Protein AF-A0A1I4XS44-F1 (afdb_monomer)

Organism: NCBI:txid684065

Solvent-accessible surface area (backbone atoms only — not comparable to full-atom values): 18012 Å² total; per-residue (Å²): 141,61,70,70,58,53,55,55,55,50,51,55,53,54,53,50,51,52,51,52,49,52,52,48,51,53,51,47,55,69,70,61,65,67,72,72,67,69,62,72,71,68,66,69,73,71,56,44,77,36,82,39,71,73,48,43,96,72,35,28,41,35,42,33,36,45,59,43,79,88,42,98,75,35,58,43,33,40,37,42,37,34,18,38,84,85,66,51,79,51,42,77,47,78,46,71,38,62,68,61,68,91,52,46,74,71,72,64,44,83,81,40,42,26,8,68,76,57,64,36,56,71,87,63,73,57,99,47,88,55,51,66,42,55,36,35,28,29,52,83,67,67,81,83,52,67,22,42,33,34,54,39,35,59,42,83,92,74,61,44,34,30,30,44,31,30,42,56,45,100,87,60,38,68,45,77,39,64,63,49,34,75,68,48,39,59,67,94,87,23,69,44,73,91,80,48,32,42,44,43,66,92,46,78,40,35,36,28,31,32,65,53,96,94,40,81,40,81,75,43,74,41,46,72,48,70,82,58,62,36,20,29,28,42,70,47,74,32,81,42,71,68,57,27,51,55,52,25,52,60,37,39,78,69,73,42,58,44,43,60,46,60,31,62,82,24,44,16,45,89,52,49,91,30,26,38,21,29,40,44,82,24,91,41,70,67,57,23,16,50,52,21,41,58,48,31,77,80,38,76,86,37,32,14,35,41,48,25,67,53,47,48,23,38,42,27,72,14,75,92,42,69,48,77,48,77,100

InterPro domains:
  IPR007730 Sporulation-like domain [PF05036] (228-289)
  IPR007730 Sporulation-like domain [PS51724] (225-309)
  IPR036680 Sporulation-like domain superfamily [G3DSA:3.30.70.1070] (230-304)
  IPR036680 Sporulation-like domain superfamily [SSF110997] (228-303)
  IPR058087 XAC2610 domain [NF047539] (135-217)

Structure (mmCIF, N/CA/C/O backbone):
data_AF-A0A1I4XS44-F1
#
_entry.id   AF-A0A1I4XS44-F1
#
loop_
_atom_site.group_PDB
_atom_site.id
_atom_site.type_symbol
_atom_site.label_atom_id
_atom_site.label_alt_id
_atom_site.label_comp_id
_atom_site.label_asym_id
_atom_site.label_entity_id
_atom_site.label_seq_id
_atom_site.pdbx_PDB_ins_code
_atom_site.Cartn_x
_atom_site.Cartn_y
_atom_site.Cartn_z
_atom_site.occupancy
_atom_site.B_iso_or_equiv
_atom_site.auth_seq_id
_atom_site.auth_comp_id
_atom_site.auth_asym_id
_atom_site.auth_atom_id
_atom_site.pdbx_PDB_model_num
ATOM 1 N N . MET A 1 1 ? -12.142 94.927 44.867 1.00 56.94 1 MET A N 1
ATOM 2 C CA . MET A 1 1 ? -11.831 94.594 43.456 1.00 56.94 1 MET A CA 1
ATOM 3 C C . MET A 1 1 ? -10.421 93.997 43.295 1.00 56.94 1 MET A C 1
ATOM 5 O O . MET A 1 1 ? -9.716 94.329 42.360 1.00 56.94 1 MET A O 1
ATOM 9 N N . VAL A 1 2 ? -9.996 93.110 44.206 1.00 49.91 2 VAL A N 1
ATOM 10 C CA . VAL A 1 2 ? -8.714 92.365 44.119 1.00 49.91 2 VAL A CA 1
ATOM 11 C C . VAL A 1 2 ? -8.958 90.863 44.353 1.00 49.91 2 VAL A C 1
ATOM 13 O O . VAL A 1 2 ? -8.314 90.021 43.744 1.00 49.91 2 VAL A O 1
ATOM 16 N N . ILE A 1 3 ? -10.000 90.513 45.117 1.00 47.97 3 ILE A N 1
ATOM 17 C CA . ILE A 1 3 ? -10.412 89.122 45.377 1.00 47.97 3 ILE A CA 1
ATOM 18 C C . ILE A 1 3 ? -11.047 88.445 44.142 1.00 47.97 3 ILE A C 1
ATOM 20 O O . ILE A 1 3 ? -10.854 87.253 43.929 1.00 47.97 3 ILE A O 1
ATOM 24 N N . LEU A 1 4 ? -11.732 89.196 43.270 1.00 44.28 4 LEU A N 1
ATOM 25 C CA . LEU A 1 4 ? -12.362 88.642 42.058 1.00 44.28 4 LEU A CA 1
ATOM 26 C C . LEU A 1 4 ? -11.357 88.265 40.952 1.00 44.28 4 LEU A C 1
ATOM 28 O O . LEU A 1 4 ? -11.642 87.366 40.170 1.00 44.28 4 LEU A O 1
ATOM 32 N N . ILE A 1 5 ? -10.171 88.887 40.922 1.00 49.47 5 ILE A N 1
ATOM 33 C CA . ILE A 1 5 ? -9.120 88.570 39.937 1.00 49.47 5 ILE A CA 1
ATOM 34 C C . ILE A 1 5 ? -8.318 87.332 40.376 1.00 49.47 5 ILE A C 1
ATOM 36 O O . ILE A 1 5 ? -7.920 86.527 39.538 1.00 49.47 5 ILE A O 1
ATOM 40 N N . LEU A 1 6 ? -8.149 87.097 41.686 1.00 44.69 6 LEU A N 1
ATOM 41 C CA . LEU A 1 6 ? -7.501 85.870 42.170 1.00 44.69 6 LEU A CA 1
ATOM 42 C C . LEU A 1 6 ? -8.333 84.611 41.876 1.00 44.69 6 LEU A C 1
ATOM 44 O O . LEU A 1 6 ? -7.770 83.585 41.506 1.00 44.69 6 LEU A O 1
ATOM 48 N N . ILE A 1 7 ? -9.665 84.683 41.978 1.00 50.62 7 ILE A N 1
ATOM 49 C CA . ILE A 1 7 ? -10.541 83.527 41.716 1.00 50.62 7 ILE A CA 1
ATOM 50 C C . ILE A 1 7 ? -10.559 83.168 40.220 1.00 50.62 7 ILE A C 1
ATOM 52 O O . ILE A 1 7 ? -10.588 81.984 39.880 1.00 50.62 7 ILE A O 1
ATOM 56 N N . SER A 1 8 ? -10.470 84.149 39.311 1.00 47.12 8 SER A N 1
ATOM 57 C CA . SER A 1 8 ? -10.428 83.867 37.869 1.00 47.12 8 SER A CA 1
ATOM 58 C C . SER A 1 8 ? -9.090 83.269 37.418 1.00 47.12 8 SER A C 1
ATOM 60 O O . SER A 1 8 ? -9.083 82.378 36.572 1.00 47.12 8 SER A O 1
ATOM 62 N N . VAL A 1 9 ? -7.964 83.694 38.006 1.00 52.44 9 VAL A N 1
ATOM 63 C CA . VAL A 1 9 ? -6.637 83.129 37.694 1.00 52.44 9 VAL A CA 1
ATOM 64 C C . VAL A 1 9 ? -6.487 81.713 38.268 1.00 52.44 9 VAL A C 1
ATOM 66 O O . VAL A 1 9 ? -5.975 80.829 37.584 1.00 52.44 9 VAL A O 1
ATOM 69 N N . ILE A 1 10 ? -7.009 81.453 39.472 1.00 51.31 10 ILE A N 1
ATOM 70 C CA . ILE A 1 10 ? -6.987 80.115 40.087 1.00 51.31 10 ILE A CA 1
ATOM 71 C C . ILE A 1 10 ? -7.867 79.127 39.300 1.00 51.31 10 ILE A C 1
ATOM 73 O O . ILE A 1 10 ? -7.424 78.010 39.031 1.00 51.31 10 ILE A O 1
ATOM 77 N N . ASN A 1 11 ? -9.056 79.534 38.836 1.00 48.75 11 ASN A N 1
ATOM 78 C CA . ASN A 1 11 ? -9.906 78.674 38.000 1.00 48.75 11 ASN A CA 1
ATOM 79 C C . ASN A 1 11 ? -9.310 78.398 36.609 1.00 48.75 11 ASN A C 1
ATOM 81 O O . ASN A 1 11 ? -9.467 77.290 36.096 1.00 48.75 11 ASN A O 1
ATOM 85 N N . TYR A 1 12 ? -8.578 79.351 36.022 1.00 50.78 12 TYR A N 1
ATOM 86 C CA . TYR A 1 12 ? -7.884 79.137 34.747 1.00 50.78 12 TYR A CA 1
ATOM 87 C C . TYR A 1 12 ? -6.743 78.109 34.875 1.00 50.78 12 TYR A C 1
ATOM 89 O O . TYR A 1 12 ? -6.594 77.236 34.018 1.00 50.78 12 TYR A O 1
ATOM 97 N N . TYR A 1 13 ? -5.990 78.128 35.982 1.00 49.47 13 TYR A N 1
ATOM 98 C CA . TYR A 1 13 ? -4.954 77.121 36.255 1.00 49.47 13 TYR A CA 1
ATOM 99 C C . TYR A 1 13 ? -5.525 75.746 36.662 1.00 49.47 13 TYR A C 1
ATOM 101 O O . TYR A 1 13 ? -4.959 74.711 36.296 1.00 49.47 13 TYR A O 1
ATOM 109 N N . LEU A 1 14 ? -6.668 75.699 37.358 1.00 49.69 14 LEU A N 1
ATOM 110 C CA . LEU A 1 14 ? -7.346 74.446 37.733 1.00 49.69 14 LEU A CA 1
ATOM 111 C C . LEU A 1 14 ? -8.050 73.748 36.556 1.00 49.69 14 LEU A C 1
ATOM 113 O O . LEU A 1 14 ? -8.086 72.517 36.518 1.00 49.69 14 LEU A O 1
ATOM 117 N N . MET A 1 15 ? -8.569 74.489 35.567 1.00 48.50 15 MET A N 1
ATOM 118 C CA . MET A 1 15 ? -9.099 73.875 34.338 1.00 48.50 15 MET A CA 1
ATOM 119 C C . MET A 1 15 ? -7.988 73.330 33.433 1.00 48.50 15 MET A C 1
ATOM 121 O O . MET A 1 15 ? -8.150 72.245 32.874 1.00 48.50 15 MET A O 1
ATOM 125 N N . ASN A 1 16 ? -6.840 74.012 33.340 1.00 48.47 16 ASN A N 1
ATOM 126 C CA . ASN A 1 16 ? -5.728 73.545 32.504 1.00 48.47 16 ASN A CA 1
ATOM 127 C C . ASN A 1 16 ? -4.990 72.338 33.096 1.00 48.47 16 ASN A C 1
ATOM 129 O O . ASN A 1 16 ? -4.546 71.474 32.349 1.00 48.47 16 ASN A O 1
ATOM 133 N N . THR A 1 17 ? -4.914 72.209 34.422 1.00 49.06 17 THR A N 1
ATOM 134 C CA . THR A 1 17 ? -4.329 71.015 35.061 1.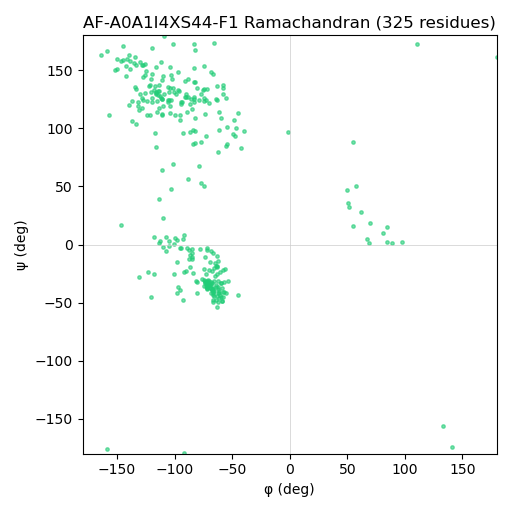00 49.06 17 THR A CA 1
ATOM 135 C C . THR A 1 17 ? -5.224 69.786 34.920 1.00 49.06 17 THR A C 1
ATOM 137 O O . THR A 1 17 ? -4.715 68.707 34.633 1.00 49.06 17 THR A O 1
ATOM 140 N N . LYS A 1 18 ? -6.555 69.927 35.005 1.00 48.22 18 LYS A N 1
ATOM 141 C CA . LYS A 1 18 ? -7.470 68.810 34.710 1.00 48.22 18 LYS A CA 1
ATOM 142 C C . LYS A 1 18 ? -7.423 68.398 33.238 1.00 48.22 18 LYS A C 1
ATOM 144 O O . LYS A 1 18 ? -7.396 67.204 32.967 1.00 48.22 18 LYS A O 1
ATOM 149 N N . PHE A 1 19 ? -7.350 69.343 32.298 1.00 50.28 19 PHE A N 1
ATOM 150 C CA . PHE A 1 19 ? -7.242 69.012 30.873 1.00 50.28 19 PHE A CA 1
ATOM 151 C C . PHE A 1 19 ? -5.898 68.342 30.534 1.00 50.28 19 PHE A C 1
ATOM 153 O O . PHE A 1 19 ? -5.881 67.349 29.814 1.00 50.28 19 PHE A O 1
ATOM 160 N N . LEU A 1 20 ? -4.785 68.793 31.128 1.00 48.31 20 LEU A N 1
ATOM 161 C CA . LEU A 1 20 ? -3.473 68.162 30.941 1.00 48.31 20 LEU A CA 1
ATOM 162 C C . LEU A 1 20 ? -3.391 66.767 31.589 1.00 48.31 20 LEU A C 1
ATOM 164 O O . LEU A 1 20 ? -2.755 65.877 31.028 1.00 48.31 20 LEU A O 1
ATOM 168 N N . ILE A 1 21 ? -4.073 66.544 32.720 1.00 54.00 21 ILE A N 1
ATOM 169 C CA . ILE A 1 21 ? -4.210 65.216 33.345 1.00 54.00 21 ILE A CA 1
ATOM 170 C C . ILE A 1 21 ? -5.078 64.294 32.479 1.00 54.00 21 ILE A C 1
ATOM 172 O O . ILE A 1 21 ? -4.706 63.147 32.266 1.00 54.00 21 ILE A O 1
ATOM 176 N N . TYR A 1 22 ? -6.185 64.776 31.904 1.00 48.91 22 TYR A N 1
ATOM 177 C CA . TYR A 1 22 ? -6.993 63.957 30.993 1.00 48.91 22 TYR A CA 1
ATOM 178 C C . TYR A 1 22 ? -6.256 63.638 29.689 1.00 48.91 22 TYR A C 1
ATOM 180 O O . TYR A 1 22 ? -6.333 62.504 29.239 1.00 48.91 22 TYR A O 1
ATOM 188 N N . VAL A 1 23 ? -5.488 64.570 29.115 1.00 51.12 23 VAL A N 1
ATOM 189 C CA . VAL A 1 23 ? -4.703 64.325 27.891 1.00 51.12 23 VAL A CA 1
ATOM 190 C C . VAL A 1 23 ? -3.499 63.413 28.156 1.00 51.12 23 VAL A C 1
ATOM 192 O O . VAL A 1 23 ? -3.191 62.575 27.316 1.00 51.12 23 VAL A O 1
ATOM 195 N N . THR A 1 24 ? -2.862 63.485 29.331 1.00 48.56 24 THR A N 1
ATOM 196 C CA . THR A 1 24 ? -1.801 62.529 29.709 1.00 48.56 24 THR A CA 1
ATOM 197 C C . THR A 1 24 ? -2.351 61.155 30.081 1.00 48.56 24 THR A C 1
ATOM 199 O O . THR A 1 24 ? -1.743 60.166 29.693 1.00 48.56 24 THR A O 1
ATOM 202 N N . ILE A 1 25 ? -3.518 61.056 30.728 1.00 48.88 25 ILE A N 1
ATOM 203 C CA . ILE A 1 25 ? -4.212 59.776 30.945 1.00 48.88 25 ILE A CA 1
ATOM 204 C C . ILE A 1 25 ? -4.677 59.186 29.606 1.00 48.88 25 ILE A C 1
ATOM 206 O O . ILE A 1 25 ? -4.498 57.996 29.390 1.00 48.88 25 ILE A O 1
ATOM 210 N N . PHE A 1 26 ? -5.182 59.990 28.665 1.00 43.12 26 PHE A N 1
ATOM 211 C CA . PHE A 1 26 ? -5.581 59.497 27.341 1.00 43.12 26 PHE A CA 1
ATOM 212 C C . PHE A 1 26 ? -4.368 59.068 26.496 1.00 43.12 26 PHE A C 1
ATOM 214 O O . PHE A 1 26 ? -4.428 58.031 25.844 1.00 43.12 26 PHE A O 1
ATOM 221 N N . LEU A 1 27 ? -3.237 59.785 26.574 1.00 41.59 27 LEU A N 1
ATOM 222 C CA . LEU A 1 27 ? -1.984 59.400 25.906 1.00 41.59 27 LEU A CA 1
ATOM 223 C C . LEU A 1 27 ? -1.293 58.190 26.561 1.00 41.59 27 LEU A C 1
ATOM 225 O O . LEU A 1 27 ? -0.705 57.384 25.842 1.00 41.59 27 LEU A O 1
ATOM 229 N N . LEU A 1 28 ? -1.416 58.008 27.884 1.00 40.34 28 LEU A N 1
ATOM 230 C CA . LEU A 1 28 ? -0.967 56.804 28.601 1.00 40.34 28 LEU A CA 1
ATOM 231 C C . LEU A 1 28 ? -1.892 55.601 28.359 1.00 40.34 28 LEU A C 1
ATOM 233 O O . LEU A 1 28 ? -1.403 54.479 28.309 1.00 40.34 28 LEU A O 1
ATOM 237 N N . ILE A 1 29 ? -3.195 55.801 28.134 1.00 44.78 29 ILE A N 1
ATOM 238 C CA . ILE A 1 29 ? -4.109 54.726 27.708 1.00 44.78 29 ILE A CA 1
ATOM 239 C C . ILE A 1 29 ? -3.824 54.317 26.250 1.00 44.78 29 ILE A C 1
ATOM 241 O O . ILE A 1 29 ? -3.939 53.142 25.917 1.00 44.78 29 ILE A O 1
ATOM 245 N N . THR A 1 30 ? -3.351 55.226 25.387 1.00 40.84 30 THR A N 1
ATOM 246 C CA . THR A 1 30 ? -2.927 54.867 24.017 1.00 40.84 30 THR A CA 1
ATOM 247 C C . THR A 1 30 ? -1.484 54.358 23.895 1.00 40.84 30 THR A C 1
ATOM 249 O O . THR A 1 30 ? -1.147 53.798 22.857 1.00 40.84 30 THR A O 1
ATOM 252 N N . SER A 1 31 ? -0.633 54.497 24.924 1.00 38.09 31 SER A N 1
ATOM 253 C CA . SER A 1 31 ? 0.721 53.901 24.956 1.00 38.09 31 SER A CA 1
ATOM 254 C C . SER A 1 31 ? 0.869 52.706 25.911 1.00 38.09 31 SER A C 1
ATOM 256 O O . SER A 1 31 ? 1.884 52.013 25.866 1.00 38.09 31 SER A O 1
ATOM 258 N N . CYS A 1 32 ? -0.167 52.395 26.695 1.00 35.62 32 CYS A N 1
ATOM 259 C CA . CYS A 1 32 ? -0.337 51.137 27.425 1.00 35.62 32 CYS A CA 1
ATOM 260 C C . CYS A 1 32 ? -1.531 50.326 26.888 1.00 35.62 32 CYS A C 1
ATOM 262 O O . CYS A 1 32 ? -2.229 49.673 27.649 1.00 35.62 32 CYS A O 1
ATOM 264 N N . ASN A 1 33 ? -1.718 50.313 25.568 1.00 39.47 33 ASN A N 1
ATOM 265 C CA . ASN A 1 33 ? -2.326 49.183 24.860 1.00 39.47 33 ASN A CA 1
ATOM 266 C C . ASN A 1 33 ? -1.220 48.386 24.149 1.00 39.47 33 ASN A C 1
ATOM 268 O O . ASN A 1 33 ? -1.329 48.021 22.986 1.00 39.47 33 ASN A O 1
ATOM 272 N N . ASN A 1 34 ? -0.141 48.080 24.876 1.00 38.78 34 ASN A N 1
ATOM 273 C CA . ASN A 1 34 ? 0.361 46.721 24.780 1.00 38.78 34 ASN A CA 1
ATOM 274 C C . ASN A 1 34 ? -0.664 45.897 25.542 1.00 38.78 34 ASN A C 1
ATOM 276 O O . ASN A 1 34 ? -0.578 45.758 26.765 1.00 38.78 34 ASN A O 1
ATOM 280 N N . GLU A 1 35 ? -1.642 45.376 24.804 1.00 36.59 35 GLU A N 1
ATOM 281 C CA . GLU A 1 35 ? -2.219 44.093 25.144 1.00 36.59 35 GLU A CA 1
ATOM 282 C C . GLU A 1 35 ? -1.029 43.160 25.400 1.00 36.59 35 GLU A C 1
ATOM 284 O O . GLU A 1 35 ? -0.517 42.472 24.519 1.00 36.59 35 GLU A O 1
ATOM 289 N N . LYS A 1 36 ? -0.624 43.060 26.669 1.00 34.72 36 LYS A N 1
ATOM 290 C CA . LYS A 1 36 ? -0.535 41.735 27.241 1.00 34.72 36 LYS A CA 1
ATOM 291 C C . LYS A 1 36 ? -1.932 41.159 27.042 1.00 34.72 36 LYS A C 1
ATOM 293 O O . LYS A 1 36 ? -2.758 41.171 27.947 1.00 34.72 36 LYS A O 1
ATOM 298 N N . ASN A 1 37 ? -2.137 40.608 25.849 1.00 29.00 37 ASN A N 1
ATOM 299 C CA . ASN A 1 37 ? -2.543 39.234 25.744 1.00 29.00 37 ASN A CA 1
ATOM 300 C C . ASN A 1 37 ? -1.674 38.492 26.775 1.00 29.00 37 ASN A C 1
ATOM 302 O O . ASN A 1 37 ? -0.648 37.897 26.469 1.00 29.00 37 ASN A O 1
ATOM 306 N N . VAL A 1 38 ? -2.112 38.520 28.038 1.00 35.84 38 VAL A N 1
ATOM 307 C CA . VAL A 1 38 ? -2.400 37.255 28.670 1.00 35.84 38 VAL A CA 1
ATOM 308 C C . VAL A 1 38 ? -3.378 36.652 27.679 1.00 35.84 38 VAL A C 1
ATOM 310 O O . VAL A 1 38 ? -4.584 36.868 27.756 1.00 35.84 38 VAL A O 1
ATOM 313 N N . SER A 1 39 ? -2.819 35.976 26.669 1.00 34.22 39 SER A N 1
ATOM 314 C CA . SER A 1 39 ? -3.416 34.743 26.262 1.00 34.22 39 SER A CA 1
ATOM 315 C C . SER A 1 39 ? -3.629 34.061 27.603 1.00 34.22 39 SER A C 1
ATOM 317 O O . SER A 1 39 ? -2.726 33.519 28.237 1.00 34.22 39 SER A O 1
ATOM 319 N N . GLU A 1 40 ? -4.865 34.140 28.081 1.00 33.38 40 GLU A N 1
ATOM 320 C CA . GLU A 1 40 ? -5.522 32.904 28.388 1.00 33.38 40 GLU A CA 1
ATOM 321 C C . GLU A 1 40 ? -5.093 32.016 27.227 1.00 33.38 40 GLU A C 1
ATOM 323 O O . GLU A 1 40 ? -5.492 32.211 26.075 1.00 33.38 40 GLU A O 1
ATOM 328 N N . VAL A 1 41 ? -4.066 31.203 27.482 1.00 34.38 41 VAL A N 1
ATOM 329 C CA . VAL A 1 41 ? -3.795 30.043 26.672 1.00 34.38 41 VAL A CA 1
ATOM 330 C C . VAL A 1 41 ? -5.066 29.251 26.914 1.00 34.38 41 VAL A C 1
ATOM 332 O O . VAL A 1 41 ? -5.128 28.379 27.772 1.00 34.38 41 VAL A O 1
ATOM 335 N N . VAL A 1 42 ? -6.130 29.639 26.203 1.00 33.62 42 VAL A N 1
ATOM 336 C CA . VAL A 1 42 ? -7.068 28.715 25.627 1.00 33.62 42 VAL A CA 1
ATOM 337 C C . VAL A 1 42 ? -6.098 27.789 24.944 1.00 33.62 42 VAL A C 1
ATOM 339 O O . VAL A 1 42 ? -5.505 28.149 23.928 1.00 33.62 42 VAL A O 1
ATOM 342 N N . SER A 1 43 ? -5.757 26.705 25.640 1.00 36.69 43 SER A N 1
ATOM 343 C CA . SER A 1 43 ? -5.005 25.623 25.057 1.00 36.69 43 SER A CA 1
ATOM 344 C C . SER A 1 43 ? -5.755 25.375 23.767 1.00 36.69 43 SER A C 1
ATOM 346 O O . SER A 1 43 ? -6.913 24.948 23.834 1.00 36.69 43 SER A O 1
ATOM 348 N N . GLU A 1 44 ? -5.181 25.765 22.621 1.00 46.72 44 GLU A N 1
ATOM 349 C CA . GLU A 1 44 ? -5.639 25.249 21.341 1.00 46.72 44 GLU A CA 1
ATOM 350 C C . GLU A 1 44 ? -5.776 23.775 21.622 1.00 46.72 44 GLU A C 1
ATOM 352 O O . GLU A 1 44 ? -4.793 23.179 22.058 1.00 46.72 44 GLU A O 1
ATOM 357 N N . ASN A 1 45 ? -7.003 23.259 21.609 1.00 51.66 45 ASN A N 1
ATOM 358 C CA . ASN A 1 45 ? -7.260 21.945 22.158 1.00 51.66 45 ASN A CA 1
ATOM 359 C C . ASN A 1 45 ? -6.410 20.994 21.311 1.00 51.66 45 ASN A C 1
ATOM 361 O O . ASN A 1 45 ? -6.746 20.706 20.164 1.00 51.66 45 ASN A O 1
ATOM 365 N N . THR A 1 46 ? -5.227 20.623 21.816 1.00 58.09 46 THR A N 1
ATOM 366 C CA . THR A 1 46 ? -4.169 19.983 21.020 1.00 58.09 46 THR A CA 1
ATOM 367 C C . THR A 1 46 ? -4.563 18.554 20.684 1.00 58.09 46 THR A C 1
ATOM 369 O O . THR A 1 46 ? -3.850 17.871 19.947 1.00 58.09 46 THR A O 1
ATOM 372 N N . GLN A 1 47 ? -5.720 18.140 21.200 1.00 74.81 47 GLN A N 1
ATOM 373 C CA . GLN A 1 47 ? -6.261 16.817 21.188 1.00 74.81 47 GLN A CA 1
ATOM 374 C C . GLN A 1 47 ? -7.379 16.685 20.152 1.00 74.81 47 GLN A C 1
ATOM 376 O O . GLN A 1 47 ? -8.419 17.338 20.238 1.00 74.81 47 GLN A O 1
ATOM 381 N N . LEU A 1 48 ? -7.172 15.798 19.180 1.00 89.00 48 LEU A N 1
ATOM 382 C CA . LEU A 1 48 ? -8.269 15.265 18.374 1.00 89.00 48 LEU A CA 1
ATOM 383 C C . LEU A 1 48 ? -8.919 14.129 19.168 1.00 89.00 48 LEU A C 1
ATOM 385 O O . LEU A 1 48 ? -8.203 13.334 19.774 1.00 89.00 48 LEU A O 1
ATOM 389 N N . ASN A 1 49 ? -10.247 14.031 19.147 1.00 94.00 49 ASN A N 1
ATOM 390 C CA . ASN A 1 49 ? -10.975 12.881 19.673 1.00 94.00 49 ASN A CA 1
ATOM 391 C C . ASN A 1 49 ? -12.134 12.533 18.733 1.00 94.00 49 ASN A C 1
ATOM 393 O O . ASN A 1 49 ? -13.008 13.366 18.504 1.00 94.00 49 ASN A O 1
ATOM 397 N N . CYS A 1 50 ? -12.127 11.319 18.195 1.00 96.38 50 CYS A N 1
ATOM 398 C CA . CYS A 1 50 ? -13.090 10.852 17.210 1.00 96.38 50 CYS A CA 1
ATOM 399 C C . CYS A 1 50 ? -13.661 9.499 17.627 1.00 96.38 50 CYS A C 1
ATOM 401 O O . CYS A 1 50 ? -12.908 8.562 17.890 1.00 96.38 50 CYS A O 1
ATOM 403 N N . ASP A 1 51 ? -14.985 9.390 17.630 1.00 97.00 51 ASP A N 1
ATOM 404 C CA . ASP A 1 51 ? -15.702 8.153 17.918 1.00 97.00 51 ASP A CA 1
ATOM 405 C C . ASP A 1 51 ? -16.280 7.563 16.632 1.00 97.00 51 ASP A C 1
ATOM 407 O O . ASP A 1 51 ? -17.052 8.210 15.922 1.00 97.00 51 ASP A O 1
ATOM 411 N N . TYR A 1 52 ? -15.938 6.309 16.355 1.00 97.38 52 TYR A N 1
ATOM 412 C CA . TYR A 1 52 ? -16.395 5.575 15.187 1.00 97.38 52 TYR A CA 1
ATOM 413 C C . TYR A 1 52 ? -17.129 4.305 15.603 1.00 97.38 52 TYR A C 1
ATOM 415 O O . TYR A 1 52 ? -16.543 3.338 16.092 1.00 97.38 52 TYR A O 1
ATOM 423 N N . ASN A 1 53 ? -18.433 4.284 15.356 1.00 96.75 53 ASN A N 1
ATOM 424 C CA . ASN A 1 53 ? -19.299 3.131 15.614 1.00 96.75 53 ASN A CA 1
ATOM 425 C C . ASN A 1 53 ? -19.690 2.371 14.333 1.00 96.75 53 ASN A C 1
ATOM 427 O O . ASN A 1 53 ? -20.385 1.356 14.402 1.00 96.75 53 ASN A O 1
ATOM 431 N N . ASN A 1 54 ? -19.230 2.851 13.175 1.00 95.44 54 ASN A N 1
ATOM 432 C CA . ASN A 1 54 ? -19.642 2.410 11.844 1.00 95.44 54 ASN A CA 1
ATOM 433 C C . ASN A 1 54 ? -18.508 1.796 11.000 1.00 95.44 54 ASN A C 1
ATOM 435 O O . ASN A 1 54 ? -18.728 1.520 9.823 1.00 95.44 54 ASN A O 1
ATOM 439 N N . LEU A 1 55 ? -17.312 1.588 11.567 1.00 96.06 55 LEU A N 1
ATOM 440 C CA . LEU A 1 55 ? -16.169 1.011 10.839 1.00 96.06 55 LEU A CA 1
ATOM 441 C C . LEU A 1 55 ? -16.139 -0.522 10.851 1.00 96.06 55 LEU A C 1
ATOM 443 O O . LEU A 1 55 ? -15.503 -1.113 9.988 1.00 96.06 55 LEU A O 1
ATOM 447 N N . SER A 1 56 ? -16.841 -1.163 11.780 1.00 97.38 56 SER A N 1
ATOM 448 C CA . SER A 1 56 ? -16.990 -2.619 11.880 1.00 97.38 56 SER A CA 1
ATOM 449 C C . SER A 1 56 ? -18.381 -2.946 12.418 1.00 97.38 56 SER A C 1
ATOM 451 O O . SER A 1 56 ? -18.993 -2.105 13.078 1.00 97.38 56 SER A O 1
ATOM 453 N N . ASP A 1 57 ? -18.884 -4.156 12.179 1.00 96.62 57 ASP A N 1
ATOM 454 C CA . ASP A 1 57 ? -20.061 -4.686 12.886 1.00 96.62 57 ASP A CA 1
ATOM 455 C C . ASP A 1 57 ? -19.697 -5.349 14.228 1.00 96.62 57 ASP A C 1
ATOM 457 O O . ASP A 1 57 ? -20.576 -5.594 15.051 1.00 96.62 57 ASP A O 1
ATOM 461 N N . GLN A 1 58 ? -18.406 -5.574 14.488 1.00 96.62 58 GLN A N 1
ATOM 462 C CA . GLN A 1 58 ? -17.902 -6.367 15.614 1.00 96.62 58 GLN A CA 1
ATOM 463 C C . GLN A 1 58 ? -17.485 -5.493 16.808 1.00 96.62 58 GLN A C 1
ATOM 465 O O . GLN A 1 58 ? -17.744 -5.841 17.958 1.00 96.62 58 GLN A O 1
ATOM 470 N N . PHE A 1 59 ? -16.915 -4.316 16.543 1.00 97.62 59 PHE A N 1
ATOM 471 C CA . PHE A 1 59 ? -16.403 -3.398 17.567 1.00 97.62 59 PHE A CA 1
ATOM 472 C C . PHE A 1 59 ? -16.615 -1.925 17.189 1.00 97.62 59 PHE A C 1
ATOM 474 O O . PHE A 1 59 ? -17.041 -1.594 16.077 1.00 97.62 59 PHE A O 1
ATOM 481 N N . ASN A 1 60 ? -16.352 -1.030 18.137 1.00 98.06 60 ASN A N 1
ATOM 482 C CA . ASN A 1 60 ? -16.259 0.414 17.942 1.00 98.06 60 ASN A CA 1
ATOM 483 C C . ASN A 1 60 ? -14.805 0.868 18.139 1.00 98.06 60 ASN A C 1
ATOM 485 O O . ASN A 1 60 ? -14.020 0.203 18.816 1.00 98.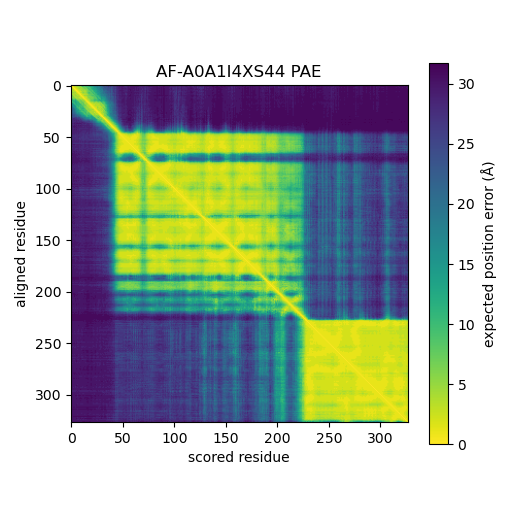06 60 ASN A O 1
ATOM 489 N N . VAL A 1 61 ? -14.458 2.016 17.559 1.00 98.19 61 VAL A N 1
ATOM 490 C CA . VAL A 1 61 ? -13.114 2.596 17.626 1.00 98.19 61 VAL A CA 1
ATOM 491 C C . VAL A 1 61 ? -13.208 4.034 18.117 1.00 98.19 61 VAL A C 1
ATOM 493 O O . VAL A 1 61 ? -13.893 4.851 17.514 1.00 98.19 61 VAL A O 1
ATOM 496 N N . ASN A 1 62 ? -12.489 4.357 19.184 1.00 97.38 62 ASN A N 1
ATOM 497 C CA . ASN A 1 62 ? -12.217 5.723 19.610 1.00 97.38 62 ASN A CA 1
ATOM 498 C C . ASN A 1 62 ? -10.763 6.058 19.258 1.00 97.38 62 ASN A C 1
ATOM 500 O O . ASN A 1 62 ? -9.845 5.345 19.660 1.00 97.38 62 ASN A O 1
ATOM 504 N N . PHE A 1 63 ? -10.556 7.133 18.505 1.00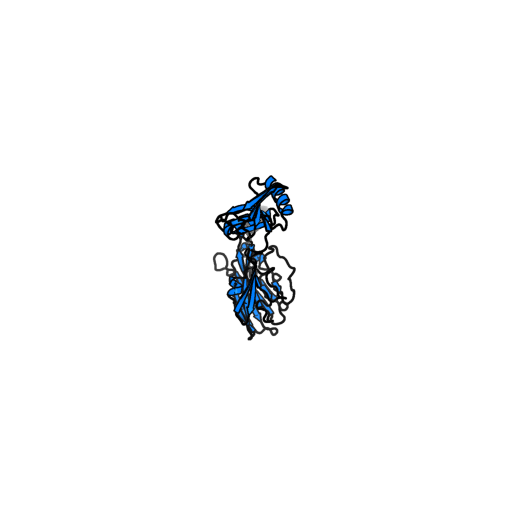 96.62 63 PHE A N 1
ATOM 505 C CA . PHE A 1 63 ? -9.240 7.604 18.094 1.00 96.62 63 PHE A CA 1
ATOM 506 C C . PHE A 1 63 ? -8.939 8.955 18.714 1.00 96.62 63 PHE A C 1
ATOM 508 O O . PHE A 1 63 ? -9.721 9.896 18.575 1.00 96.62 63 PHE A O 1
ATOM 515 N N . LYS A 1 64 ? -7.778 9.062 19.352 1.00 94.06 64 LYS A N 1
ATOM 516 C CA . LYS A 1 64 ? -7.277 10.307 19.913 1.00 94.06 64 LYS A CA 1
ATOM 517 C C . LYS A 1 64 ? -5.872 10.588 19.421 1.00 94.06 64 LYS A C 1
ATOM 519 O O . LYS A 1 64 ? -5.062 9.676 19.290 1.00 94.06 64 LYS A O 1
ATOM 524 N N . ILE A 1 65 ? -5.587 11.864 19.210 1.00 89.94 65 ILE A N 1
ATOM 525 C CA . ILE A 1 65 ? -4.229 12.349 18.977 1.00 89.94 65 ILE A CA 1
ATOM 526 C C . ILE A 1 65 ? -3.869 13.217 20.167 1.00 89.94 65 ILE A C 1
ATOM 528 O O . ILE A 1 65 ? -4.528 14.230 20.366 1.00 89.94 65 ILE A O 1
ATOM 532 N N . ASN A 1 66 ? -2.849 12.847 20.934 1.00 83.88 66 ASN A N 1
ATOM 533 C CA . ASN A 1 66 ? -2.291 13.693 21.986 1.00 83.88 66 ASN A CA 1
ATOM 534 C C . ASN A 1 66 ? -0.962 14.291 21.510 1.00 83.88 66 ASN A C 1
ATOM 536 O O . ASN A 1 66 ? -0.260 13.700 20.691 1.00 83.88 66 ASN A O 1
ATOM 540 N N . GLN A 1 67 ? -0.601 15.454 22.044 1.00 74.44 67 GLN A N 1
ATOM 541 C CA . GLN A 1 67 ? 0.695 16.087 21.807 1.00 74.44 67 GLN A CA 1
ATOM 542 C C . GLN A 1 67 ? 1.416 16.246 23.147 1.00 74.44 67 GLN A C 1
ATOM 544 O O . GLN A 1 67 ? 0.877 16.884 24.054 1.00 74.44 67 GLN A O 1
ATOM 549 N N . ASP A 1 68 ? 2.617 15.678 23.284 1.00 65.00 68 ASP A N 1
ATOM 550 C CA . ASP A 1 68 ? 3.448 15.874 24.476 1.00 65.00 68 ASP A CA 1
ATOM 551 C C . ASP A 1 68 ? 4.301 17.134 24.332 1.00 65.00 68 ASP A C 1
ATOM 553 O O . ASP A 1 68 ? 5.377 17.121 23.738 1.00 65.00 68 ASP A O 1
ATOM 557 N N . ASN A 1 69 ? 3.827 18.235 24.907 1.00 59.66 69 ASN A N 1
ATOM 558 C CA . ASN A 1 69 ? 4.496 19.534 24.841 1.00 59.66 69 ASN A CA 1
ATOM 559 C C . ASN A 1 69 ? 5.845 19.593 25.595 1.00 59.66 69 ASN A C 1
ATOM 561 O O . ASN A 1 69 ? 6.540 20.600 25.483 1.00 59.66 69 ASN A O 1
ATOM 565 N N . ASN A 1 70 ? 6.232 18.557 26.356 1.00 53.59 70 ASN A N 1
ATOM 566 C CA . ASN A 1 70 ? 7.475 18.551 27.143 1.00 53.59 70 ASN A CA 1
ATOM 567 C C . ASN A 1 70 ? 8.710 18.081 26.359 1.00 53.59 70 ASN A C 1
ATOM 569 O O . ASN A 1 70 ? 9.833 18.185 26.854 1.00 53.59 70 ASN A O 1
ATOM 573 N N . ILE A 1 71 ? 8.528 17.565 25.144 1.00 54.81 71 ILE A N 1
ATOM 574 C CA . ILE A 1 71 ? 9.622 17.134 24.271 1.00 54.81 71 ILE A CA 1
ATOM 575 C C . ILE A 1 71 ? 9.920 18.269 23.288 1.00 54.81 71 ILE A C 1
ATOM 577 O O . ILE A 1 71 ? 9.005 18.821 22.679 1.00 54.81 71 ILE A O 1
ATOM 581 N N . ALA A 1 72 ? 11.195 18.625 23.101 1.00 46.28 72 ALA A N 1
ATOM 582 C CA . ALA A 1 72 ? 11.590 19.547 22.037 1.00 46.28 72 ALA A CA 1
ATOM 583 C C . ALA A 1 72 ? 11.176 18.926 20.689 1.00 46.28 72 ALA A C 1
ATOM 585 O O . ALA A 1 72 ? 11.753 17.917 20.290 1.00 46.28 72 ALA A O 1
ATOM 586 N N . ASN A 1 73 ? 10.156 19.508 20.041 1.00 55.56 73 ASN A N 1
ATOM 587 C CA . ASN A 1 73 ? 9.421 19.047 18.840 1.00 55.56 73 ASN A CA 1
ATOM 588 C C . ASN A 1 73 ? 8.087 18.313 19.069 1.00 55.56 73 ASN A C 1
ATOM 590 O O . ASN A 1 73 ? 7.451 17.944 18.089 1.00 55.56 73 ASN A O 1
ATOM 594 N N . GLY A 1 74 ? 7.639 18.162 20.317 1.00 62.47 74 GLY A N 1
ATOM 595 C CA . GLY A 1 74 ? 6.319 17.664 20.701 1.00 62.47 74 GLY A CA 1
ATOM 596 C C . GLY A 1 74 ? 5.961 16.297 20.122 1.00 62.47 74 GLY A C 1
ATOM 597 O O . GLY A 1 74 ? 5.346 16.235 19.061 1.00 62.47 74 GLY A O 1
ATOM 598 N N . ALA A 1 75 ? 6.319 15.199 20.798 1.00 71.31 75 ALA A N 1
ATOM 599 C CA . ALA A 1 75 ? 5.968 13.868 20.302 1.00 71.31 75 ALA A CA 1
ATOM 600 C C . ALA A 1 75 ? 4.443 13.744 20.151 1.00 71.31 75 ALA A C 1
ATOM 602 O O . ALA A 1 75 ? 3.683 14.079 21.064 1.00 71.31 75 ALA A O 1
ATOM 603 N N . ILE A 1 76 ? 4.009 13.289 18.977 1.00 84.44 76 ILE A N 1
ATOM 604 C CA . ILE A 1 76 ? 2.601 13.053 18.668 1.00 84.44 76 ILE A CA 1
ATOM 605 C C . ILE A 1 76 ? 2.289 11.609 19.049 1.00 84.44 76 ILE A C 1
ATOM 607 O O . ILE A 1 76 ? 2.980 10.687 18.624 1.00 84.44 76 ILE A O 1
ATOM 611 N N . GLU A 1 77 ? 1.257 11.419 19.862 1.00 88.00 77 GLU A N 1
ATOM 612 C CA . GLU A 1 77 ? 0.788 10.110 20.304 1.00 88.00 77 GLU A CA 1
ATOM 613 C C . GLU A 1 77 ? -0.569 9.827 19.667 1.00 88.00 77 GLU A C 1
ATOM 615 O O . GLU A 1 77 ? -1.513 10.608 19.808 1.00 88.00 77 GLU A O 1
ATOM 620 N N . PHE A 1 78 ? -0.681 8.696 18.981 1.00 92.38 78 PHE A N 1
ATOM 621 C CA . PHE A 1 78 ? -1.953 8.161 18.521 1.00 92.38 78 PHE A CA 1
ATOM 622 C C . PHE A 1 78 ? -2.447 7.159 19.558 1.00 92.38 78 PHE A C 1
ATOM 624 O O . PHE A 1 78 ? -1.764 6.190 19.883 1.00 92.38 78 PHE A O 1
ATOM 631 N N . VAL A 1 79 ? -3.646 7.392 20.081 1.00 94.38 79 VAL A N 1
ATOM 632 C CA . VAL A 1 79 ? -4.311 6.499 21.027 1.00 94.38 79 VAL A CA 1
ATOM 633 C C . VAL A 1 79 ? -5.561 5.948 20.367 1.00 94.38 79 VAL A C 1
ATOM 635 O O . VAL A 1 79 ? -6.512 6.681 20.101 1.00 94.38 79 VAL A O 1
ATOM 638 N N . VAL A 1 80 ? -5.569 4.643 20.129 1.00 97.00 80 VAL A N 1
ATOM 639 C CA . VAL A 1 80 ? -6.702 3.915 19.562 1.00 97.00 80 VAL A CA 1
ATOM 640 C C . VAL A 1 80 ? -7.282 3.015 20.640 1.00 97.00 80 VAL A C 1
ATOM 642 O O . VAL A 1 80 ? -6.642 2.068 21.093 1.00 97.00 80 VAL A O 1
ATOM 645 N N . GLN A 1 81 ? -8.498 3.314 21.081 1.00 97.75 81 GLN A N 1
ATOM 646 C CA . GLN A 1 81 ? -9.248 2.465 21.996 1.00 97.75 81 GLN A CA 1
ATOM 647 C C . GLN A 1 81 ? -10.314 1.704 21.215 1.00 97.75 81 GLN A C 1
ATOM 649 O O . GLN A 1 81 ? -11.165 2.300 20.560 1.00 97.75 81 GLN A O 1
ATOM 654 N N . ILE A 1 82 ? -10.280 0.384 21.328 1.00 98.12 82 ILE A N 1
ATOM 655 C CA . ILE A 1 82 ? -11.231 -0.523 20.703 1.00 98.12 82 ILE A CA 1
ATOM 656 C C . ILE A 1 82 ? -12.170 -1.027 21.789 1.00 98.12 82 ILE A C 1
ATOM 658 O O . ILE A 1 82 ? -11.731 -1.454 22.863 1.00 98.12 82 ILE A O 1
ATOM 662 N N . THR A 1 83 ? -13.466 -0.961 21.520 1.00 97.75 83 THR A N 1
ATOM 663 C CA . THR A 1 83 ? -14.500 -1.434 22.437 1.00 97.75 83 THR A CA 1
ATOM 664 C C . THR A 1 83 ? -15.451 -2.384 21.731 1.00 97.75 83 THR A C 1
ATOM 666 O O . THR A 1 83 ? -15.635 -2.305 20.520 1.00 97.75 83 THR A O 1
ATOM 669 N N . ASP A 1 84 ? -16.098 -3.277 22.471 1.00 96.06 84 ASP A N 1
ATOM 670 C CA . ASP A 1 84 ? -17.209 -4.040 21.911 1.00 96.06 84 ASP A CA 1
ATOM 671 C C . ASP A 1 84 ? -18.392 -3.107 21.569 1.00 96.06 84 ASP A C 1
ATOM 673 O O . ASP A 1 84 ? -18.425 -1.920 21.916 1.00 96.06 84 ASP A O 1
ATOM 677 N N . LYS A 1 85 ? -19.430 -3.642 20.917 1.00 95.38 85 LYS A N 1
ATOM 678 C CA . LYS A 1 85 ? -20.639 -2.861 20.596 1.00 95.38 85 LYS A CA 1
ATOM 679 C C . LYS A 1 85 ? -21.424 -2.357 21.818 1.00 95.38 85 LYS A C 1
ATOM 681 O O . LYS A 1 85 ? -22.324 -1.536 21.651 1.00 95.38 85 LYS A O 1
ATOM 686 N N . LYS A 1 86 ? -21.091 -2.808 23.032 1.00 96.12 86 LYS A N 1
ATOM 687 C CA . LYS A 1 86 ? -21.651 -2.347 24.314 1.00 96.12 86 LYS A CA 1
ATOM 688 C C . LYS A 1 86 ? -20.732 -1.343 25.028 1.00 96.12 86 LYS A C 1
ATOM 690 O O . LYS A 1 86 ? -21.066 -0.908 26.127 1.00 96.12 86 LYS A O 1
ATOM 695 N N . ASN A 1 87 ? -19.635 -0.934 24.388 1.00 95.12 87 ASN A N 1
ATOM 696 C CA . ASN A 1 87 ? -18.601 -0.029 24.887 1.00 95.12 87 ASN A CA 1
ATOM 697 C C . ASN A 1 87 ? -17.702 -0.588 26.006 1.00 95.12 87 ASN A C 1
ATOM 699 O O . ASN A 1 87 ? -17.015 0.188 26.671 1.00 95.12 87 ASN A O 1
ATOM 703 N N . ASN A 1 88 ? -17.639 -1.908 26.192 1.00 95.12 88 ASN A N 1
ATOM 704 C CA . ASN A 1 88 ? -16.609 -2.516 27.035 1.00 95.12 88 ASN A CA 1
ATOM 705 C C . ASN A 1 88 ? -15.258 -2.441 26.320 1.00 95.12 88 ASN A C 1
ATOM 707 O O . ASN A 1 88 ? -15.172 -2.748 25.133 1.00 95.12 88 ASN A O 1
ATOM 711 N N . ILE A 1 89 ? -14.202 -2.037 27.025 1.00 95.75 89 ILE A N 1
ATOM 712 C CA . ILE A 1 89 ? -12.863 -1.905 26.437 1.00 95.75 89 ILE A CA 1
ATOM 713 C C . ILE A 1 89 ? -12.301 -3.291 26.127 1.00 95.75 89 ILE A C 1
ATOM 715 O O . ILE A 1 89 ? -12.148 -4.109 27.029 1.00 95.75 89 ILE A O 1
ATOM 719 N N . LEU A 1 90 ? -11.971 -3.511 24.856 1.00 95.81 90 LEU A N 1
ATOM 720 C CA . LEU A 1 90 ? -11.285 -4.708 24.375 1.00 95.81 90 LEU A CA 1
ATOM 721 C C . LEU A 1 90 ? -9.775 -4.474 24.358 1.00 95.81 90 LEU A C 1
ATOM 723 O O . LEU A 1 90 ? -9.014 -5.268 24.900 1.00 95.81 90 LEU A O 1
ATOM 727 N N . LYS A 1 91 ? -9.342 -3.334 23.804 1.00 97.00 91 LYS A N 1
ATOM 728 C CA . LYS A 1 91 ? -7.926 -2.976 23.706 1.00 97.00 91 LYS A CA 1
ATOM 729 C C . LYS A 1 91 ? -7.718 -1.469 23.734 1.00 97.00 91 LYS A C 1
ATOM 731 O O . LYS A 1 91 ? -8.552 -0.697 23.266 1.00 97.00 91 LYS A O 1
ATOM 736 N N . LYS A 1 92 ? -6.563 -1.050 24.245 1.00 96.94 92 LYS A N 1
ATOM 737 C CA . LYS A 1 92 ? -6.019 0.295 24.059 1.00 96.94 92 LYS A CA 1
ATOM 738 C C . LYS A 1 92 ? -4.629 0.177 23.446 1.00 96.94 92 LYS A C 1
ATOM 740 O O . LYS A 1 92 ? -3.764 -0.481 24.017 1.00 96.94 92 LYS A O 1
ATOM 745 N N . ILE A 1 93 ? -4.439 0.813 22.300 1.00 95.56 93 ILE A N 1
ATOM 746 C CA . ILE A 1 93 ? -3.184 0.862 21.558 1.00 95.56 93 ILE A CA 1
ATOM 747 C C . ILE A 1 93 ? -2.681 2.303 21.614 1.00 95.56 93 ILE A C 1
ATOM 749 O O . ILE A 1 93 ? -3.421 3.231 21.298 1.00 95.56 93 ILE A O 1
ATOM 753 N N . THR A 1 94 ? -1.431 2.475 22.027 1.00 93.25 94 THR A N 1
ATOM 754 C CA . THR A 1 94 ? -0.713 3.751 21.992 1.00 93.25 94 THR A CA 1
ATOM 755 C C . THR A 1 94 ? 0.452 3.589 21.022 1.00 93.25 94 THR A C 1
ATOM 757 O O . THR A 1 94 ? 1.283 2.700 21.218 1.00 93.25 94 THR A O 1
ATOM 760 N N . THR A 1 95 ? 0.529 4.443 20.003 1.00 89.62 95 THR A N 1
ATOM 761 C CA . THR A 1 95 ? 1.664 4.515 19.074 1.00 89.62 95 THR A CA 1
ATOM 762 C C . THR A 1 95 ? 2.210 5.940 19.010 1.00 89.62 95 THR A C 1
ATOM 764 O O . THR A 1 95 ? 1.513 6.911 19.308 1.00 89.62 95 THR A O 1
ATOM 767 N N . GLN A 1 96 ? 3.484 6.072 18.647 1.00 89.31 96 GLN A N 1
ATOM 768 C CA . GLN A 1 96 ? 4.144 7.363 18.448 1.00 89.31 96 GLN A CA 1
ATOM 769 C C . GLN A 1 96 ? 4.556 7.483 16.986 1.00 89.31 96 GLN A C 1
ATOM 771 O O . GLN A 1 96 ? 5.686 7.121 16.637 1.00 89.31 96 GLN A O 1
ATOM 776 N N . PRO A 1 97 ? 3.642 7.916 16.106 1.00 89.38 97 PRO A N 1
ATOM 777 C CA . PRO A 1 97 ? 3.966 7.987 14.703 1.00 89.38 97 PRO A CA 1
ATOM 778 C C . PRO A 1 97 ? 5.035 9.045 14.420 1.00 89.38 97 PRO A C 1
ATOM 780 O O . PRO A 1 97 ? 5.085 10.107 15.047 1.00 89.38 97 PRO A O 1
ATOM 783 N N . LYS A 1 98 ? 5.883 8.780 13.424 1.00 87.50 98 LYS A N 1
ATOM 784 C CA . LYS A 1 98 ? 6.874 9.752 12.943 1.00 87.50 98 LYS A CA 1
ATOM 785 C C . LYS A 1 98 ? 6.173 10.786 12.065 1.00 87.50 98 LYS A C 1
ATOM 787 O O . LYS A 1 98 ? 6.061 10.610 10.854 1.00 87.50 98 LYS A O 1
ATOM 792 N N . ILE A 1 99 ? 5.678 11.845 12.699 1.00 82.62 99 ILE A N 1
ATOM 793 C CA . ILE A 1 99 ? 5.018 12.986 12.058 1.00 82.62 99 ILE A CA 1
ATOM 794 C C . ILE A 1 99 ? 5.832 14.241 12.353 1.00 82.62 99 ILE A C 1
ATOM 796 O O . ILE A 1 99 ? 6.207 14.498 13.498 1.00 82.62 99 ILE A O 1
ATOM 800 N N . ILE A 1 100 ? 6.086 15.048 11.327 1.00 78.62 100 ILE A N 1
ATOM 801 C CA . ILE A 1 100 ? 6.686 16.368 11.514 1.00 78.62 100 ILE A CA 1
ATOM 802 C C . ILE A 1 100 ? 5.599 17.295 12.066 1.00 78.62 100 ILE A C 1
ATOM 804 O O . ILE A 1 100 ? 4.494 17.341 11.530 1.00 78.62 100 ILE A O 1
ATOM 808 N N . ALA A 1 101 ? 5.897 18.064 13.117 1.00 76.00 101 ALA A N 1
ATOM 809 C CA . ALA A 1 101 ? 4.905 18.902 13.799 1.00 76.00 101 ALA A CA 1
ATOM 810 C C . ALA A 1 101 ? 4.132 19.852 12.859 1.00 76.00 101 ALA A C 1
ATOM 812 O O . ALA A 1 101 ? 2.952 20.106 13.084 1.00 76.00 101 ALA A O 1
ATOM 813 N N . SER A 1 102 ? 4.749 20.330 11.772 1.00 78.19 102 SER A N 1
ATOM 814 C CA . SER A 1 102 ? 4.089 21.171 10.761 1.00 78.19 102 SER A CA 1
ATOM 815 C C . SER A 1 102 ? 2.986 20.459 9.968 1.00 78.19 102 SER A C 1
ATOM 817 O O . SER A 1 102 ? 2.130 21.121 9.389 1.00 78.19 102 SER A O 1
ATOM 819 N N . GLU A 1 103 ? 2.984 19.127 9.932 1.00 82.56 103 GLU A N 1
ATOM 820 C CA . GLU A 1 103 ? 2.004 18.312 9.206 1.00 82.56 103 GLU A CA 1
ATOM 821 C C . GLU A 1 103 ? 0.843 17.855 10.096 1.00 82.56 103 GLU A C 1
ATOM 823 O O . GLU A 1 103 ? -0.101 17.239 9.612 1.00 82.56 103 GLU A O 1
ATOM 828 N N . ILE A 1 104 ? 0.854 18.162 11.397 1.00 83.81 104 ILE A N 1
ATOM 829 C CA . ILE A 1 104 ? -0.132 17.622 12.344 1.00 83.81 104 ILE A CA 1
ATOM 830 C C . ILE A 1 104 ? -1.585 17.941 11.965 1.00 83.81 104 ILE A C 1
ATOM 832 O O . ILE A 1 104 ? -2.479 17.126 12.182 1.00 83.81 104 ILE A O 1
ATOM 836 N N . ASN A 1 105 ? -1.828 19.097 11.344 1.00 85.94 105 ASN A N 1
ATOM 837 C CA . ASN A 1 105 ? -3.161 19.511 10.902 1.00 85.94 105 ASN A CA 1
ATOM 838 C C . ASN A 1 105 ? -3.709 18.653 9.756 1.00 85.94 105 ASN A C 1
ATOM 840 O O . ASN A 1 105 ? -4.925 18.571 9.584 1.00 85.94 105 ASN A O 1
ATOM 844 N N . PHE A 1 106 ? -2.831 17.996 8.990 1.00 86.81 106 PHE A N 1
ATOM 845 C CA . PHE A 1 106 ? -3.254 16.970 8.048 1.00 86.81 106 PHE A CA 1
ATOM 846 C C . PHE A 1 106 ? -3.884 15.814 8.821 1.00 86.81 106 PHE A C 1
ATOM 848 O O . PHE A 1 106 ? -5.040 15.508 8.583 1.00 86.81 106 PHE A O 1
ATOM 855 N N . TYR A 1 107 ? -3.193 15.255 9.814 1.00 88.06 107 TYR A N 1
ATOM 856 C CA . TYR A 1 107 ? -3.659 14.079 10.559 1.00 88.06 107 TYR A CA 1
ATOM 857 C C . TYR A 1 107 ? -4.797 14.370 11.552 1.00 88.06 107 TYR A C 1
ATOM 859 O O . TYR A 1 107 ? -5.548 13.465 11.918 1.00 88.06 107 TYR A O 1
ATOM 867 N N . LYS A 1 108 ? -4.969 15.626 11.985 1.00 88.88 108 LYS A N 1
ATOM 868 C CA . LYS A 1 108 ? -6.012 16.058 12.934 1.00 88.88 108 LYS A CA 1
ATOM 869 C C . LYS A 1 108 ? -7.411 16.178 12.302 1.00 88.88 108 LYS A C 1
ATOM 871 O O . LYS A 1 108 ? -8.069 17.209 12.414 1.00 88.88 108 LYS A O 1
ATOM 876 N N . GLN A 1 109 ? -7.882 15.123 11.640 1.00 89.81 109 GLN A N 1
ATOM 877 C CA . GLN A 1 109 ? -9.183 15.087 10.965 1.00 89.81 109 GLN A CA 1
ATOM 878 C C . GLN A 1 109 ? -9.901 13.758 11.238 1.00 89.81 109 GLN A C 1
ATOM 880 O O . GLN A 1 109 ? -9.374 12.686 10.945 1.00 89.81 109 GLN A O 1
ATOM 885 N N . CYS A 1 110 ? -11.127 13.809 11.776 1.00 92.12 110 CYS A N 1
ATOM 886 C CA . CYS A 1 110 ? -11.897 12.594 12.091 1.00 92.12 110 CYS A CA 1
ATOM 887 C C . CYS A 1 110 ? -12.374 11.824 10.855 1.00 92.12 110 CYS A C 1
ATOM 889 O O . CYS A 1 110 ? -12.817 10.688 10.935 1.00 92.12 110 CYS A O 1
ATOM 891 N N . ASP A 1 111 ? -12.335 12.422 9.678 1.00 90.75 111 ASP A N 1
ATOM 892 C CA . ASP A 1 111 ? -12.779 11.755 8.464 1.00 90.75 111 ASP A CA 1
ATOM 893 C C . ASP A 1 111 ? -11.635 11.017 7.743 1.00 90.75 111 ASP A C 1
ATOM 895 O O . ASP A 1 111 ? -11.851 10.528 6.631 1.00 90.75 111 ASP A O 1
ATOM 899 N N . GLN A 1 112 ? -10.452 10.927 8.372 1.00 91.75 112 GLN A N 1
ATOM 900 C CA . GLN A 1 112 ? -9.265 10.194 7.920 1.00 91.75 112 GLN A CA 1
ATOM 901 C C . GLN A 1 112 ? -9.260 8.748 8.395 1.00 91.75 112 GLN A C 1
ATOM 903 O O . GLN A 1 112 ? -8.336 8.285 9.060 1.00 91.75 112 GLN A O 1
ATOM 908 N N . VAL A 1 113 ? -10.322 8.031 8.052 1.00 94.12 113 VAL A N 1
ATOM 909 C CA . VAL A 1 113 ? -10.457 6.606 8.341 1.00 94.12 113 VAL A CA 1
ATOM 910 C C . VAL A 1 113 ? -11.064 5.883 7.151 1.00 94.12 113 VAL A C 1
ATOM 912 O O . VAL A 1 113 ? -11.865 6.475 6.419 1.00 94.12 113 VAL A O 1
ATOM 915 N N . LYS A 1 114 ? -10.727 4.604 6.986 1.00 92.25 114 LYS A N 1
ATOM 916 C CA . LYS A 1 114 ? -11.341 3.696 6.007 1.00 92.25 114 LYS A CA 1
ATOM 917 C C . LYS A 1 114 ? -11.871 2.444 6.692 1.00 92.25 114 LYS A C 1
ATOM 919 O O . LYS A 1 114 ? -11.326 1.982 7.690 1.00 92.25 114 LYS A O 1
ATOM 924 N N . SER A 1 115 ? -12.930 1.875 6.128 1.00 92.56 115 SER A N 1
ATOM 925 C CA . SER A 1 115 ? -13.341 0.507 6.442 1.00 92.56 115 SER A CA 1
ATOM 926 C C . SER A 1 115 ? -13.574 -0.268 5.159 1.00 92.56 115 SER A C 1
ATOM 928 O O . SER A 1 115 ? -14.495 0.037 4.396 1.00 92.56 115 SER A O 1
ATOM 930 N N . LEU A 1 116 ? -12.758 -1.296 4.942 1.00 87.38 116 LEU A N 1
ATOM 931 C CA . LEU A 1 116 ? -12.954 -2.263 3.868 1.00 87.38 116 LEU A CA 1
ATOM 932 C C . LEU A 1 116 ? -14.190 -3.120 4.118 1.00 87.38 116 LEU A C 1
ATOM 934 O O . LEU A 1 116 ? -14.924 -3.449 3.188 1.00 87.38 116 LEU A O 1
ATOM 938 N N . SER A 1 117 ? -14.442 -3.477 5.373 1.00 86.62 117 SER A N 1
ATOM 939 C CA . SER A 1 117 ? -15.556 -4.350 5.741 1.00 86.62 117 SER A CA 1
ATOM 940 C C . SER A 1 117 ? -16.907 -3.665 5.567 1.00 86.62 117 SER A C 1
ATOM 942 O O . SER A 1 117 ? -17.880 -4.308 5.178 1.00 86.62 117 SER A O 1
ATOM 944 N N . LYS A 1 118 ? -16.956 -2.344 5.762 1.00 91.06 118 LYS A N 1
ATOM 945 C CA . LYS A 1 118 ? -18.174 -1.532 5.638 1.00 91.06 118 LYS A CA 1
ATOM 946 C C . LYS A 1 118 ? -18.232 -0.694 4.359 1.00 91.06 118 LYS A C 1
ATOM 948 O O . LYS A 1 118 ? -19.188 0.057 4.188 1.00 91.06 118 LYS A O 1
ATOM 953 N N . ASN A 1 119 ? -17.239 -0.805 3.470 1.00 87.88 119 ASN A N 1
ATOM 954 C CA . ASN A 1 119 ? -17.070 0.063 2.296 1.00 87.88 119 ASN A CA 1
ATOM 955 C C . ASN A 1 119 ? -17.140 1.566 2.641 1.00 87.88 119 ASN A C 1
ATOM 957 O O . ASN A 1 119 ? -17.653 2.379 1.871 1.00 87.88 119 ASN A O 1
ATOM 961 N N . TYR A 1 120 ? -16.624 1.946 3.810 1.00 89.25 120 TYR A N 1
ATOM 962 C CA . TYR A 1 120 ? -16.636 3.324 4.288 1.00 89.25 120 TYR A CA 1
ATOM 963 C C . TYR A 1 120 ? -15.370 4.052 3.835 1.00 89.25 120 TYR A C 1
ATOM 965 O O . TYR A 1 120 ? -14.262 3.552 4.036 1.00 89.25 120 TYR A O 1
ATOM 973 N N . ASN A 1 121 ? -15.533 5.232 3.226 1.00 89.75 121 ASN A N 1
ATOM 974 C CA . ASN A 1 121 ? -14.451 6.069 2.690 1.00 89.75 121 ASN A CA 1
ATOM 975 C C . ASN A 1 121 ? -13.504 5.375 1.688 1.00 89.75 121 ASN A C 1
ATOM 977 O O . ASN A 1 121 ? -12.444 5.913 1.380 1.00 89.75 121 ASN A O 1
ATOM 981 N N . ILE A 1 122 ? -13.875 4.225 1.117 1.00 83.50 122 ILE A N 1
ATOM 982 C CA . ILE A 1 122 ? -13.000 3.459 0.211 1.00 83.50 122 ILE A CA 1
ATOM 983 C C . ILE A 1 122 ? -12.580 4.242 -1.043 1.00 83.50 122 ILE A C 1
ATOM 985 O O . ILE A 1 122 ? -11.460 4.089 -1.515 1.00 83.50 122 ILE A O 1
ATOM 989 N N . SER A 1 123 ? -13.447 5.119 -1.561 1.00 81.44 123 SER A N 1
ATOM 990 C CA . SER A 1 123 ? -13.165 5.970 -2.724 1.00 81.44 123 SER A CA 1
ATOM 991 C C . SER A 1 123 ? -12.538 7.312 -2.351 1.00 81.44 123 SER A C 1
ATOM 993 O O . SER A 1 123 ? -12.261 8.126 -3.232 1.00 81.44 123 SER A O 1
ATOM 995 N N . LYS A 1 124 ? -12.371 7.587 -1.054 1.00 81.88 124 LYS A N 1
ATOM 996 C CA . LYS A 1 124 ? -11.835 8.855 -0.586 1.00 81.88 124 LYS A CA 1
ATOM 997 C C . LYS A 1 124 ? -10.334 8.890 -0.838 1.00 81.88 124 LYS A C 1
ATOM 999 O O . LYS A 1 124 ? -9.598 7.993 -0.424 1.00 81.88 124 LYS A O 1
ATOM 1004 N N . GLN A 1 125 ? -9.911 9.941 -1.526 1.00 77.81 125 GLN A N 1
ATOM 1005 C CA . GLN A 1 125 ? -8.513 10.290 -1.716 1.00 77.81 125 GLN A CA 1
ATOM 1006 C C . GLN A 1 125 ? -8.241 11.542 -0.891 1.00 77.81 125 GLN A C 1
ATOM 1008 O O . GLN A 1 125 ? -8.999 12.511 -0.968 1.00 77.81 125 GLN A O 1
ATOM 1013 N N . TRP A 1 126 ? -7.190 11.505 -0.082 1.00 81.50 126 TRP A N 1
ATOM 1014 C CA . TRP A 1 126 ? -6.657 12.704 0.557 1.00 81.50 126 TRP A CA 1
ATOM 1015 C C . TRP A 1 126 ? -5.570 13.306 -0.336 1.00 81.50 126 TRP A C 1
ATOM 1017 O O . TRP A 1 126 ? -5.319 12.809 -1.433 1.00 81.50 126 TRP A O 1
ATOM 1027 N N . SER A 1 127 ? -4.954 14.405 0.102 1.00 69.75 127 SER A N 1
ATOM 1028 C CA . SER A 1 127 ? -3.945 15.125 -0.689 1.00 69.75 127 SER A CA 1
ATOM 1029 C C . SER A 1 127 ? -2.769 14.252 -1.133 1.00 69.75 127 SER A C 1
ATOM 1031 O O . SER A 1 127 ? -2.112 14.594 -2.109 1.00 69.75 127 SER A O 1
ATOM 1033 N N . ASP A 1 128 ? -2.541 13.130 -0.450 1.00 68.62 128 ASP A N 1
ATOM 1034 C CA . ASP A 1 128 ? -1.551 12.129 -0.808 1.00 68.62 128 ASP A CA 1
ATOM 1035 C C . ASP A 1 128 ? -2.236 10.829 -1.271 1.00 68.62 128 ASP A C 1
ATOM 1037 O O . ASP A 1 128 ? -3.096 10.275 -0.578 1.00 68.62 128 ASP A O 1
ATOM 1041 N N . LYS A 1 129 ? -1.887 10.355 -2.474 1.00 65.75 129 LYS A N 1
ATOM 1042 C CA . LYS A 1 129 ? -2.562 9.221 -3.137 1.00 65.75 129 LYS A CA 1
ATOM 1043 C C . LYS A 1 129 ? -2.281 7.882 -2.459 1.00 65.75 129 LYS A C 1
ATOM 1045 O O . LYS A 1 129 ? -3.057 6.946 -2.657 1.00 65.75 129 LYS A O 1
ATOM 1050 N N . LEU A 1 130 ? -1.183 7.788 -1.709 1.00 75.38 130 LEU A N 1
ATOM 1051 C CA . LEU A 1 130 ? -0.773 6.576 -1.000 1.00 75.38 130 LEU A CA 1
ATOM 1052 C C . LEU A 1 130 ? -1.190 6.587 0.481 1.00 75.38 130 LEU A C 1
ATOM 1054 O O . LEU A 1 130 ? -0.873 5.662 1.223 1.00 75.38 130 LEU A O 1
ATOM 1058 N N . TYR A 1 131 ? -1.915 7.612 0.925 1.00 84.50 131 TYR A N 1
ATOM 1059 C CA . TYR A 1 131 ? -2.455 7.655 2.275 1.00 84.50 131 TYR A CA 1
ATOM 1060 C C . TYR A 1 131 ? -3.858 7.048 2.325 1.00 84.50 131 TYR A C 1
ATOM 1062 O O . TYR A 1 131 ? -4.762 7.463 1.596 1.00 84.50 131 TYR A O 1
ATOM 1070 N N . ASP A 1 132 ? -4.061 6.090 3.229 1.00 86.00 132 ASP A N 1
ATOM 1071 C CA . ASP A 1 132 ? -5.332 5.385 3.409 1.00 86.00 132 ASP A CA 1
ATOM 1072 C C . ASP A 1 132 ? -6.088 5.791 4.691 1.00 86.00 132 ASP A C 1
ATOM 1074 O O . ASP A 1 132 ? -7.180 5.288 4.961 1.00 86.00 132 ASP A O 1
ATOM 1078 N N . GLY A 1 133 ? -5.585 6.801 5.406 1.00 91.44 133 GLY A N 1
ATOM 1079 C CA . GLY A 1 133 ? -6.166 7.335 6.639 1.00 91.44 133 GLY A CA 1
ATOM 1080 C C . GLY A 1 133 ? -5.306 7.023 7.863 1.00 91.44 133 GLY A C 1
ATOM 1081 O O . GLY A 1 133 ? -4.341 6.269 7.774 1.00 91.44 133 GLY A O 1
ATOM 1082 N N . ASN A 1 134 ? -5.661 7.591 9.014 1.00 93.50 134 ASN A N 1
ATOM 1083 C CA . ASN A 1 134 ? -5.005 7.321 10.294 1.00 93.50 134 ASN A CA 1
ATOM 1084 C C . ASN A 1 134 ? -5.314 5.905 10.786 1.00 93.50 134 ASN A C 1
ATOM 1086 O O . ASN A 1 134 ? -4.483 5.272 11.433 1.00 93.50 134 ASN A O 1
ATOM 1090 N N . ILE A 1 135 ? -6.532 5.436 10.500 1.00 94.94 135 ILE A N 1
ATOM 1091 C CA . ILE A 1 135 ? -7.032 4.117 10.878 1.00 94.94 135 ILE A CA 1
ATOM 1092 C C . ILE A 1 135 ? -7.705 3.479 9.675 1.00 94.94 135 ILE A C 1
ATOM 1094 O O . ILE A 1 135 ? -8.559 4.096 9.028 1.00 94.94 135 ILE A O 1
ATOM 1098 N N . VAL A 1 136 ? -7.384 2.213 9.437 1.00 93.44 136 VAL A N 1
ATOM 1099 C CA . VAL A 1 136 ? -8.068 1.400 8.443 1.00 93.44 136 VAL A CA 1
ATOM 1100 C C . VAL A 1 136 ? -8.534 0.087 9.052 1.00 93.44 136 VAL A C 1
ATOM 1102 O O . VAL A 1 136 ? -7.748 -0.645 9.646 1.00 93.44 136 VAL A O 1
ATOM 1105 N N . VAL A 1 137 ? -9.823 -0.208 8.907 1.00 94.38 137 VAL A N 1
ATOM 1106 C CA . VAL A 1 137 ? -10.448 -1.441 9.404 1.00 94.38 137 VAL A CA 1
ATOM 1107 C C . VAL A 1 137 ? -10.708 -2.407 8.251 1.00 94.38 137 VAL A C 1
ATOM 1109 O O . VAL A 1 137 ? -11.242 -2.011 7.209 1.00 94.38 137 VAL A O 1
ATOM 1112 N N . GLY A 1 138 ? -10.374 -3.678 8.442 1.00 91.00 138 GLY A N 1
ATOM 1113 C CA . GLY A 1 138 ? -10.597 -4.733 7.457 1.00 91.00 138 GLY A CA 1
ATOM 1114 C C . GLY A 1 138 ? -10.111 -6.088 7.953 1.00 91.00 138 GLY A C 1
ATOM 1115 O O . GLY A 1 138 ? -9.319 -6.138 8.876 1.00 91.00 138 GLY A O 1
ATOM 1116 N N . ASP A 1 139 ? -10.592 -7.165 7.344 1.00 90.44 139 ASP A N 1
ATOM 1117 C CA . ASP A 1 139 ? -10.155 -8.546 7.606 1.00 90.44 139 ASP A CA 1
ATOM 1118 C C . ASP A 1 139 ? -8.865 -8.842 6.813 1.00 90.44 139 ASP A C 1
ATOM 1120 O O . ASP A 1 139 ? -8.919 -9.071 5.596 1.00 90.44 139 ASP A O 1
ATOM 1124 N N . TYR A 1 140 ? -7.704 -8.738 7.466 1.00 86.06 140 TYR A N 1
ATOM 1125 C CA . TYR A 1 140 ? -6.380 -8.824 6.831 1.00 86.06 140 TYR A CA 1
ATOM 1126 C C . TYR A 1 140 ? -5.813 -10.241 6.814 1.00 86.06 140 TYR A C 1
ATOM 1128 O O . TYR A 1 140 ? -4.979 -10.554 5.962 1.00 86.06 140 TYR A O 1
ATOM 1136 N N . ASN A 1 141 ? -6.259 -11.104 7.725 1.00 86.50 141 ASN A N 1
ATOM 1137 C CA . ASN A 1 141 ? -5.870 -12.514 7.767 1.00 86.50 141 ASN A CA 1
ATOM 1138 C C . ASN A 1 141 ? -6.940 -13.457 7.170 1.00 86.50 141 ASN A C 1
ATOM 1140 O O . ASN A 1 141 ? -6.717 -14.664 7.064 1.00 86.50 141 ASN A O 1
ATOM 1144 N N . PHE A 1 142 ? -8.060 -12.909 6.697 1.00 86.69 142 PHE A N 1
ATOM 1145 C CA . PHE A 1 142 ? -9.167 -13.605 6.038 1.00 86.69 142 PHE A CA 1
ATOM 1146 C C . PHE A 1 142 ? -9.880 -14.642 6.916 1.00 86.69 142 PHE A C 1
ATOM 1148 O O . PHE A 1 142 ? -10.424 -15.630 6.381 1.00 86.69 142 PHE A O 1
ATOM 1155 N N . ASP A 1 143 ? -9.867 -14.435 8.234 1.00 88.44 143 ASP A N 1
ATOM 1156 C CA . ASP A 1 143 ? -10.505 -15.299 9.228 1.00 88.44 143 ASP A CA 1
ATOM 1157 C C . ASP A 1 143 ? -11.984 -14.939 9.479 1.00 88.44 143 ASP A C 1
ATOM 1159 O O . ASP A 1 143 ? -12.705 -15.682 10.150 1.00 88.44 143 ASP A O 1
ATOM 1163 N N . GLY A 1 144 ? -12.469 -13.857 8.860 1.00 89.25 144 GLY A N 1
ATOM 1164 C CA . GLY A 1 144 ? -13.835 -13.358 8.992 1.00 89.25 144 GLY A CA 1
ATOM 1165 C C . GLY A 1 144 ? -14.036 -12.372 10.145 1.00 89.25 144 GLY A C 1
ATOM 1166 O O . GLY A 1 144 ? -15.164 -11.902 10.336 1.00 89.25 144 GLY A O 1
ATOM 1167 N N . LYS A 1 145 ? -12.985 -12.038 10.898 1.00 93.56 145 LYS A N 1
ATOM 1168 C CA . LYS A 1 145 ? -12.980 -10.972 11.897 1.00 93.56 145 LYS A CA 1
ATOM 1169 C C . LYS A 1 145 ? -12.387 -9.705 11.301 1.00 93.56 145 LYS A C 1
ATOM 1171 O O . LYS A 1 145 ? -11.556 -9.735 10.405 1.00 93.56 145 LYS A O 1
ATOM 1176 N N . ASP A 1 146 ? -12.880 -8.567 11.771 1.00 95.06 146 ASP A N 1
ATOM 1177 C CA . ASP A 1 146 ? -12.302 -7.290 11.376 1.00 95.06 146 ASP A CA 1
ATOM 1178 C C . ASP A 1 146 ? -11.047 -7.024 12.217 1.00 95.06 146 ASP A C 1
ATOM 1180 O O . ASP A 1 146 ? -11.066 -7.143 13.443 1.00 95.06 146 ASP A O 1
ATOM 1184 N N . ASP A 1 147 ? -9.984 -6.594 11.553 1.00 95.00 147 ASP A N 1
ATOM 1185 C CA . ASP A 1 147 ? -8.715 -6.183 12.141 1.00 95.00 147 ASP A CA 1
ATOM 1186 C C . ASP A 1 147 ? -8.536 -4.660 12.012 1.00 95.00 147 ASP A C 1
ATOM 1188 O O . ASP A 1 147 ? -9.384 -3.946 11.457 1.00 95.00 147 ASP A O 1
ATOM 1192 N N . ILE A 1 148 ? -7.417 -4.132 12.516 1.00 95.19 148 ILE A N 1
ATOM 1193 C CA . ILE A 1 148 ? -7.113 -2.699 12.457 1.00 95.19 148 ILE A CA 1
ATOM 1194 C C . ILE A 1 148 ? -5.675 -2.433 12.008 1.00 95.19 148 ILE A C 1
ATOM 1196 O O . ILE A 1 148 ? -4.729 -3.062 12.469 1.00 95.19 148 ILE A O 1
ATOM 1200 N N . ALA A 1 149 ? -5.515 -1.467 11.110 1.00 93.88 149 ALA A N 1
ATOM 1201 C CA . ALA A 1 149 ? -4.238 -0.906 10.699 1.00 93.88 149 ALA A CA 1
ATOM 1202 C C . ALA A 1 149 ? -4.177 0.556 11.152 1.00 93.88 149 ALA A C 1
ATOM 1204 O O . ALA A 1 149 ? -5.134 1.309 10.953 1.00 93.88 149 ALA A O 1
ATOM 1205 N N . ILE A 1 150 ? -3.072 0.958 11.774 1.00 94.88 150 ILE A N 1
ATOM 1206 C CA . ILE A 1 150 ? -2.876 2.295 12.344 1.00 94.88 150 ILE A CA 1
ATOM 1207 C C . ILE A 1 150 ? -1.666 2.929 11.672 1.00 94.88 150 ILE A C 1
ATOM 1209 O O . ILE A 1 150 ? -0.614 2.302 11.572 1.00 94.88 150 ILE A O 1
ATOM 1213 N N . TYR A 1 151 ? -1.808 4.170 11.211 1.00 93.06 151 TYR A N 1
ATOM 1214 C CA . TYR A 1 151 ? -0.700 4.916 10.623 1.00 93.06 151 TYR A CA 1
ATOM 1215 C C . TYR A 1 151 ? 0.473 5.038 11.611 1.00 93.06 151 TYR A C 1
ATOM 1217 O O . TYR A 1 151 ? 0.286 5.373 12.782 1.00 93.06 151 TYR A O 1
ATOM 1225 N N . HIS A 1 152 ? 1.684 4.797 11.113 1.00 90.19 152 HIS A N 1
ATOM 1226 C CA . HIS A 1 152 ? 2.915 4.772 11.897 1.00 90.19 152 HIS A CA 1
ATOM 1227 C C . HIS A 1 152 ? 3.941 5.805 11.421 1.00 90.19 152 HIS A C 1
ATOM 1229 O O . HIS A 1 152 ? 4.559 6.500 12.222 1.00 90.19 152 HIS A O 1
ATOM 1235 N N . SER A 1 153 ? 4.171 5.934 10.119 1.00 88.12 153 SER A N 1
ATOM 1236 C CA . SER A 1 153 ? 5.153 6.900 9.613 1.00 88.12 153 SER A CA 1
ATOM 1237 C C . SER A 1 153 ? 4.975 7.165 8.132 1.00 88.12 153 SER A C 1
ATOM 1239 O O . SER A 1 153 ? 4.378 6.356 7.431 1.00 88.12 153 SER A O 1
ATOM 1241 N N . LYS A 1 154 ? 5.568 8.253 7.647 1.00 85.56 154 LYS A N 1
ATOM 1242 C CA . LYS A 1 154 ? 5.725 8.541 6.223 1.00 85.56 154 LYS A CA 1
ATOM 1243 C C . LYS A 1 154 ? 7.208 8.502 5.865 1.00 85.56 154 LYS A C 1
ATOM 1245 O O . LYS A 1 154 ? 8.037 9.046 6.594 1.00 85.56 154 LYS A O 1
ATOM 1250 N N . GLU A 1 155 ? 7.546 7.893 4.736 1.00 78.56 155 GLU A N 1
ATOM 1251 C CA . GLU A 1 155 ? 8.822 8.151 4.075 1.00 78.56 155 GLU A CA 1
ATOM 1252 C C . GLU A 1 155 ? 8.704 9.418 3.240 1.00 78.56 155 GLU A C 1
ATOM 1254 O O . GLU A 1 155 ? 8.024 9.431 2.214 1.00 78.56 155 GLU A O 1
ATOM 1259 N N . THR A 1 156 ? 9.361 10.487 3.685 1.00 69.62 156 THR A N 1
ATOM 1260 C CA . THR A 1 156 ? 9.231 11.814 3.076 1.00 69.62 156 THR A CA 1
ATOM 1261 C C . THR A 1 156 ? 9.633 11.826 1.598 1.00 69.62 156 THR A C 1
ATOM 1263 O O . THR A 1 156 ? 8.958 12.472 0.805 1.00 69.62 156 THR A O 1
ATOM 1266 N N . ASP A 1 157 ? 10.666 11.071 1.212 1.00 68.31 157 ASP A N 1
ATOM 1267 C CA . ASP A 1 157 ? 11.205 11.092 -0.156 1.00 68.31 157 ASP A CA 1
ATOM 1268 C C . ASP A 1 157 ? 10.342 10.325 -1.170 1.00 68.31 157 ASP A C 1
ATOM 1270 O O . ASP A 1 157 ? 10.337 10.657 -2.355 1.00 68.31 157 ASP A O 1
ATOM 1274 N N . ARG A 1 158 ? 9.626 9.285 -0.719 1.00 61.69 158 ARG A N 1
ATOM 1275 C CA . ARG A 1 158 ? 8.844 8.379 -1.584 1.00 61.69 158 ARG A CA 1
ATOM 1276 C C . ARG A 1 158 ? 7.331 8.524 -1.427 1.00 61.69 158 ARG A C 1
ATOM 1278 O O . ARG A 1 158 ? 6.588 7.822 -2.103 1.00 61.69 158 ARG A O 1
ATOM 1285 N N . GLU A 1 159 ? 6.888 9.388 -0.517 1.00 72.31 159 GLU A N 1
ATOM 1286 C CA . GLU A 1 159 ? 5.486 9.538 -0.112 1.00 72.31 159 GLU A CA 1
ATOM 1287 C C . GLU A 1 159 ? 4.806 8.214 0.281 1.00 72.31 159 GLU A C 1
ATOM 1289 O O . GLU A 1 159 ? 3.607 8.023 0.105 1.00 72.31 159 GLU A O 1
ATOM 1294 N N . ILE A 1 160 ? 5.578 7.281 0.842 1.00 75.88 160 ILE A N 1
ATOM 1295 C CA . ILE A 1 160 ? 5.070 5.982 1.293 1.00 75.88 160 ILE A CA 1
ATOM 1296 C C . ILE A 1 160 ? 4.598 6.118 2.738 1.00 75.88 160 ILE A C 1
ATOM 1298 O O . ILE A 1 160 ? 5.357 6.558 3.601 1.00 75.88 160 ILE A O 1
ATOM 1302 N N . PHE A 1 161 ? 3.360 5.713 3.007 1.00 82.75 161 PHE A N 1
ATOM 1303 C CA . PHE A 1 161 ? 2.778 5.682 4.348 1.00 82.75 161 PHE A CA 1
ATOM 1304 C C . PHE A 1 161 ? 2.874 4.266 4.887 1.00 82.75 161 PHE A C 1
ATOM 1306 O O . PHE A 1 161 ? 2.471 3.334 4.202 1.00 82.75 161 PHE A O 1
ATOM 1313 N N . PHE A 1 162 ? 3.392 4.136 6.103 1.00 86.25 162 PHE A N 1
ATOM 1314 C CA . PHE A 1 162 ? 3.564 2.883 6.821 1.00 86.25 162 PHE A CA 1
ATOM 1315 C C . PHE A 1 162 ? 2.478 2.714 7.870 1.00 86.25 162 PHE A C 1
ATOM 1317 O O . PHE A 1 162 ? 2.124 3.675 8.563 1.00 86.25 162 PHE A O 1
ATOM 1324 N N . TYR A 1 163 ? 2.025 1.476 8.028 1.00 90.62 163 TYR A N 1
ATOM 1325 C CA . TYR A 1 163 ? 0.990 1.091 8.974 1.00 90.62 163 TYR A CA 1
ATOM 1326 C C . TYR A 1 163 ? 1.458 -0.041 9.889 1.00 90.62 163 TYR A C 1
ATOM 1328 O O . TYR A 1 163 ? 2.193 -0.933 9.471 1.00 90.62 163 TYR A O 1
ATOM 1336 N N . GLU A 1 164 ? 0.990 -0.015 11.133 1.00 92.62 164 GLU A N 1
ATOM 1337 C CA . GLU A 1 164 ? 1.068 -1.141 12.060 1.00 92.62 164 GLU A CA 1
ATOM 1338 C C . GLU A 1 164 ? -0.276 -1.861 12.104 1.00 92.62 164 GLU A C 1
ATOM 1340 O O . GLU A 1 164 ? -1.322 -1.227 12.261 1.00 92.62 164 GLU A O 1
ATOM 1345 N N . TYR A 1 165 ? -0.243 -3.183 11.969 1.00 92.62 165 TYR A N 1
ATOM 1346 C CA . TYR A 1 165 ? -1.428 -4.029 11.868 1.00 92.62 165 TYR A CA 1
ATOM 1347 C C . TYR A 1 165 ? -1.645 -4.781 13.170 1.00 92.62 165 TYR A C 1
ATOM 1349 O O . TYR A 1 165 ? -0.706 -5.345 13.732 1.00 92.62 165 TYR A O 1
ATOM 1357 N N . TYR A 1 166 ? -2.892 -4.821 13.623 1.00 95.50 166 TYR A N 1
ATOM 1358 C CA . TYR A 1 166 ? -3.316 -5.540 14.811 1.00 95.50 166 TYR A CA 1
ATOM 1359 C C . TYR A 1 166 ? -4.495 -6.438 14.457 1.00 95.50 166 TYR A C 1
ATOM 1361 O O . TYR A 1 166 ? -5.551 -5.943 14.058 1.00 95.50 166 TYR A O 1
ATOM 1369 N N . LEU A 1 167 ? -4.294 -7.744 14.606 1.00 94.56 167 LEU A N 1
ATOM 1370 C CA . LEU A 1 167 ? -5.273 -8.767 14.263 1.00 94.56 167 LEU A CA 1
ATOM 1371 C C . LEU A 1 167 ? -6.147 -9.099 15.464 1.00 94.56 167 LEU A C 1
ATOM 1373 O O . LEU A 1 167 ? -5.652 -9.171 16.593 1.00 94.56 167 LEU A O 1
ATOM 1377 N N . GLN A 1 168 ? -7.434 -9.313 15.216 1.00 95.94 168 GLN A N 1
ATOM 1378 C CA . GLN A 1 168 ? -8.381 -9.695 16.252 1.00 95.94 168 GLN A CA 1
ATOM 1379 C C . GLN A 1 168 ? -8.235 -11.182 16.603 1.00 95.94 168 GLN A C 1
ATOM 1381 O O . GLN A 1 168 ? -8.270 -12.061 15.742 1.00 95.94 168 GLN A O 1
ATOM 1386 N N . THR A 1 169 ? -8.115 -11.490 17.890 1.00 92.69 169 THR A N 1
ATOM 1387 C CA . THR A 1 169 ? -8.048 -12.865 18.395 1.00 92.69 169 THR A CA 1
ATOM 1388 C C . THR A 1 169 ? -9.444 -13.472 18.544 1.00 92.69 169 THR A C 1
ATOM 1390 O O . THR A 1 169 ? -10.460 -12.776 18.532 1.00 92.69 169 THR A O 1
ATOM 1393 N N . ASP A 1 170 ? -9.528 -14.791 18.736 1.00 88.75 170 ASP A N 1
ATOM 1394 C CA . ASP A 1 170 ? -10.803 -15.477 19.014 1.00 88.75 170 ASP A CA 1
ATOM 1395 C C . ASP A 1 170 ? -11.486 -14.984 20.300 1.00 88.75 170 ASP A C 1
ATOM 1397 O O . ASP A 1 170 ? -12.700 -15.105 20.456 1.00 88.75 170 ASP A O 1
ATOM 1401 N N . GLN A 1 171 ? -10.711 -14.423 21.230 1.00 87.56 171 GLN A N 1
ATOM 1402 C CA . GLN A 1 171 ? -11.196 -13.853 22.483 1.00 87.56 171 GLN A CA 1
ATOM 1403 C C . GLN A 1 171 ? -11.660 -12.393 22.331 1.00 87.56 171 GLN A C 1
ATOM 1405 O O . GLN A 1 171 ? -12.167 -11.823 23.298 1.00 87.56 171 GLN A O 1
ATOM 1410 N N . GLY A 1 172 ? -11.504 -11.791 21.146 1.00 85.62 172 GLY A N 1
ATOM 1411 C CA . GLY A 1 172 ? -11.868 -10.401 20.860 1.00 85.62 172 GLY A CA 1
ATOM 1412 C C . GLY A 1 172 ? -10.835 -9.359 21.308 1.00 85.62 172 GLY A C 1
ATOM 1413 O O . GLY A 1 172 ? -11.143 -8.168 21.288 1.00 85.62 172 GLY A O 1
ATOM 1414 N N . ASP A 1 173 ? -9.631 -9.779 21.720 1.00 92.62 173 ASP A N 1
ATOM 1415 C CA . ASP A 1 173 ? -8.483 -8.873 21.910 1.00 92.62 173 ASP A CA 1
ATOM 1416 C C . ASP A 1 173 ? -7.772 -8.632 20.563 1.00 92.62 173 ASP A C 1
ATOM 1418 O O . ASP A 1 173 ? -8.104 -9.257 19.561 1.00 92.62 173 ASP A O 1
ATOM 1422 N N . PHE A 1 174 ? -6.802 -7.720 20.526 1.00 96.38 174 PHE A N 1
ATOM 1423 C CA . PHE A 1 174 ? -6.029 -7.363 19.342 1.00 96.38 174 PHE A CA 1
ATOM 1424 C C . PHE A 1 174 ? -4.526 -7.493 19.598 1.00 96.38 174 PHE A C 1
ATOM 1426 O O . PHE A 1 174 ? -3.993 -6.936 20.566 1.00 96.38 174 PHE A O 1
ATOM 1433 N N . GLU A 1 175 ? -3.822 -8.177 18.702 1.00 95.12 175 GLU A N 1
ATOM 1434 C CA . GLU A 1 175 ? -2.376 -8.410 18.784 1.00 95.12 175 GLU A CA 1
ATOM 1435 C C . GLU A 1 175 ? -1.665 -7.861 17.547 1.00 95.12 175 GLU A C 1
ATOM 1437 O O . GLU A 1 175 ? -2.146 -8.034 16.430 1.00 95.12 175 GLU A O 1
ATOM 1442 N N . ARG A 1 176 ? -0.519 -7.187 17.732 1.00 93.62 176 ARG A N 1
ATOM 1443 C CA . ARG A 1 176 ? 0.271 -6.660 16.607 1.00 93.62 176 ARG A CA 1
ATOM 1444 C C . ARG A 1 176 ? 0.784 -7.825 15.762 1.00 93.62 176 ARG A C 1
ATOM 1446 O O . ARG A 1 176 ? 1.501 -8.680 16.278 1.00 93.62 176 ARG A O 1
ATOM 1453 N N . ASP A 1 177 ? 0.498 -7.809 14.467 1.00 91.19 177 ASP A N 1
ATOM 1454 C CA . ASP A 1 177 ? 1.075 -8.757 13.519 1.00 91.19 177 ASP A CA 1
ATOM 1455 C C . ASP A 1 177 ? 2.391 -8.202 12.973 1.00 91.19 177 ASP A C 1
ATOM 1457 O O . ASP A 1 177 ? 2.433 -7.174 12.287 1.00 91.19 177 ASP A O 1
ATOM 1461 N N . ASN A 1 178 ? 3.489 -8.876 13.316 1.00 86.31 178 ASN A N 1
ATOM 1462 C CA . ASN A 1 178 ? 4.823 -8.444 12.916 1.00 86.31 178 ASN A CA 1
ATOM 1463 C C . ASN A 1 178 ? 5.032 -8.567 11.409 1.00 86.31 178 ASN A C 1
ATOM 1465 O O . ASN A 1 178 ? 5.641 -7.689 10.814 1.00 86.31 178 ASN A O 1
ATOM 1469 N N . PHE A 1 179 ? 4.513 -9.616 10.773 1.00 82.06 179 PHE A N 1
ATOM 1470 C CA . PHE A 1 179 ? 4.733 -9.807 9.347 1.00 82.06 179 PHE A CA 1
ATOM 1471 C C . PHE A 1 179 ? 4.046 -8.707 8.536 1.00 82.06 179 PHE A C 1
ATOM 1473 O O . PHE A 1 179 ? 4.690 -8.091 7.693 1.00 82.06 179 PHE A O 1
ATOM 1480 N N . LEU A 1 180 ? 2.770 -8.423 8.798 1.00 83.50 180 LEU A N 1
ATOM 1481 C CA . LEU A 1 180 ? 2.034 -7.373 8.100 1.00 83.50 180 LEU A CA 1
ATOM 1482 C C . LEU A 1 180 ? 2.659 -6.001 8.364 1.00 83.50 180 LEU A C 1
ATOM 1484 O O . LEU A 1 180 ? 2.894 -5.244 7.427 1.00 83.50 180 LEU A O 1
ATOM 1488 N N . SER A 1 181 ? 3.014 -5.711 9.615 1.00 86.31 181 SER A N 1
ATOM 1489 C CA . SER A 1 181 ? 3.626 -4.425 9.972 1.00 86.31 181 SER A CA 1
ATOM 1490 C C . SER A 1 181 ? 5.020 -4.230 9.357 1.00 86.31 181 SER A C 1
ATOM 1492 O O . SER A 1 181 ? 5.394 -3.107 9.017 1.00 86.31 181 SER A O 1
ATOM 1494 N N . ASP A 1 182 ? 5.776 -5.314 9.162 1.00 80.56 182 ASP A N 1
ATOM 1495 C CA . ASP A 1 182 ? 7.152 -5.259 8.663 1.00 80.56 182 ASP A CA 1
ATOM 1496 C C . ASP A 1 182 ? 7.267 -5.515 7.145 1.00 80.56 182 ASP A C 1
ATOM 1498 O O . ASP A 1 182 ? 8.326 -5.261 6.575 1.00 80.56 182 ASP A O 1
ATOM 1502 N N . LYS A 1 183 ? 6.227 -6.048 6.480 1.00 72.25 183 LYS A N 1
ATOM 1503 C CA . LYS A 1 183 ? 6.240 -6.398 5.039 1.00 72.25 183 LYS A CA 1
ATOM 1504 C C . LYS A 1 183 ? 5.150 -5.734 4.203 1.00 72.25 183 LYS A C 1
ATOM 1506 O O . LYS A 1 183 ? 5.315 -5.644 2.991 1.00 72.25 183 LYS A O 1
ATOM 1511 N N . PHE A 1 184 ? 4.039 -5.317 4.807 1.00 71.38 184 PHE A N 1
ATOM 1512 C CA . PHE A 1 184 ? 2.883 -4.735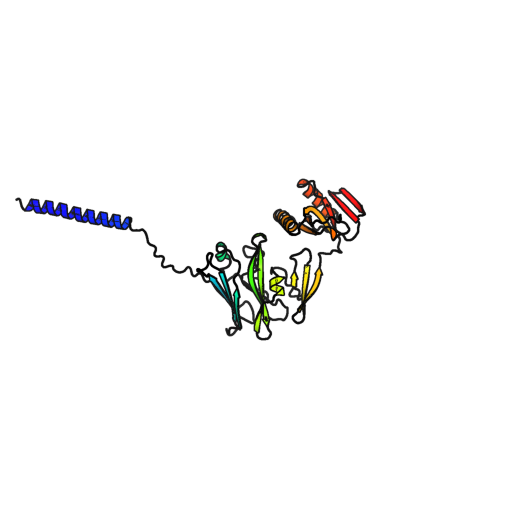 4.117 1.00 71.38 184 PHE A CA 1
ATOM 1513 C C . PHE A 1 184 ? 2.750 -3.257 4.461 1.00 71.38 184 PHE A C 1
ATOM 1515 O O . PHE A 1 184 ? 1.789 -2.804 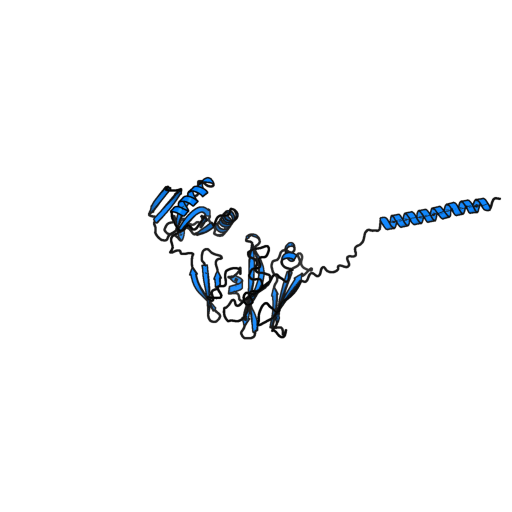5.079 1.00 71.38 184 PHE A O 1
ATOM 1522 N N . HIS A 1 185 ? 3.753 -2.493 4.046 1.00 65.31 185 HIS A N 1
ATOM 1523 C CA . HIS A 1 185 ? 3.905 -1.105 4.441 1.00 65.31 185 HIS A CA 1
ATOM 1524 C C . HIS A 1 185 ? 2.765 -0.201 3.936 1.00 65.31 185 HIS A C 1
ATOM 1526 O O . HIS A 1 185 ? 2.318 0.639 4.705 1.00 65.31 185 HIS A O 1
ATOM 1532 N N . TYR A 1 186 ? 2.229 -0.427 2.726 1.00 63.72 186 TYR A N 1
ATOM 1533 C CA . TYR A 1 186 ? 1.161 0.376 2.101 1.00 63.72 186 TYR A CA 1
ATOM 1534 C C . TYR A 1 186 ? -0.120 -0.428 1.791 1.00 63.72 186 TYR A C 1
ATOM 1536 O O . TYR A 1 186 ? -0.072 -1.602 1.421 1.00 63.72 186 TYR A O 1
ATOM 1544 N N . PHE A 1 187 ? -1.276 0.235 1.899 1.00 59.84 187 PHE A N 1
ATOM 1545 C CA . PHE A 1 187 ? -2.600 -0.385 1.927 1.00 59.84 187 PHE A CA 1
ATOM 1546 C C . PHE A 1 187 ? -3.324 -0.453 0.564 1.00 59.84 187 PHE A C 1
ATOM 1548 O O . PHE A 1 187 ? -3.980 -1.447 0.239 1.00 59.84 187 PHE A O 1
ATOM 1555 N N . GLY A 1 188 ? -3.212 0.583 -0.267 1.00 52.25 188 GLY A N 1
ATOM 1556 C CA . GLY A 1 188 ? -4.270 0.939 -1.220 1.00 52.25 188 GLY A CA 1
ATOM 1557 C C . GLY A 1 188 ? -4.581 0.018 -2.410 1.00 52.25 188 GLY A C 1
ATOM 1558 O O . GLY A 1 188 ? -5.565 0.295 -3.095 1.00 52.25 188 GLY A O 1
ATOM 1559 N N . LYS A 1 189 ? -3.843 -1.069 -2.693 1.00 51.50 189 LYS A N 1
ATOM 1560 C CA . LYS A 1 189 ? -4.176 -2.009 -3.804 1.00 51.50 189 LYS A CA 1
ATOM 1561 C C . LYS A 1 189 ? -3.825 -3.481 -3.559 1.00 51.50 189 LYS A C 1
ATOM 1563 O O . LYS A 1 189 ? -3.791 -4.277 -4.494 1.00 51.50 189 LYS A O 1
ATOM 1568 N N . ARG A 1 190 ? -3.582 -3.851 -2.304 1.00 65.44 190 ARG A N 1
ATOM 1569 C CA . ARG A 1 190 ? -2.822 -5.062 -1.969 1.00 65.44 190 ARG A CA 1
ATOM 1570 C C . ARG A 1 190 ? -3.608 -6.169 -1.269 1.00 65.44 190 ARG A C 1
ATOM 1572 O O . ARG A 1 190 ? -3.051 -7.215 -0.974 1.00 65.44 190 ARG A O 1
ATOM 1579 N N . PHE A 1 191 ? -4.904 -5.980 -1.036 1.00 71.12 191 PHE A N 1
ATOM 1580 C CA . PHE A 1 191 ? -5.754 -6.960 -0.353 1.00 71.12 191 PHE A CA 1
ATOM 1581 C C . PHE A 1 191 ? -6.850 -7.465 -1.296 1.00 71.12 191 PHE A C 1
ATOM 1583 O O . PHE A 1 191 ? -7.912 -6.853 -1.438 1.00 71.12 191 PHE A O 1
ATOM 1590 N N . ASP A 1 192 ? -6.611 -8.604 -1.943 1.00 69.06 192 ASP A N 1
ATOM 1591 C CA . ASP A 1 192 ? -7.622 -9.287 -2.746 1.00 69.06 192 ASP A CA 1
ATOM 1592 C C . ASP A 1 192 ? -8.488 -10.166 -1.839 1.00 69.06 192 ASP A C 1
ATOM 1594 O O . ASP A 1 192 ? -8.253 -11.362 -1.650 1.00 69.06 192 ASP A O 1
ATOM 1598 N N . ARG A 1 193 ? -9.526 -9.547 -1.269 1.00 70.50 193 ARG A N 1
ATOM 1599 C CA . ARG A 1 193 ? -10.487 -10.214 -0.376 1.00 70.50 193 ARG A CA 1
ATOM 1600 C C . ARG A 1 193 ? -11.215 -11.378 -1.042 1.00 70.50 193 ARG A C 1
ATOM 1602 O O . ARG A 1 193 ? -11.550 -12.347 -0.367 1.00 70.50 193 ARG A O 1
ATOM 1609 N N . LYS A 1 194 ? -11.479 -11.292 -2.351 1.00 71.25 194 LYS A N 1
ATOM 1610 C CA . LYS A 1 194 ? -12.220 -12.328 -3.083 1.00 71.25 194 LYS A CA 1
ATOM 1611 C C . LYS A 1 194 ? -11.412 -13.619 -3.135 1.00 71.25 194 LYS A C 1
ATOM 1613 O O . LYS A 1 194 ? -11.971 -14.693 -2.930 1.00 71.25 194 LYS A O 1
ATOM 1618 N N . ASN A 1 195 ? -10.116 -13.499 -3.401 1.00 70.31 195 ASN A N 1
ATOM 1619 C CA . ASN A 1 195 ? -9.220 -14.644 -3.510 1.00 70.31 195 ASN A CA 1
ATOM 1620 C C . ASN A 1 195 ? -8.463 -14.951 -2.206 1.00 70.31 195 ASN A C 1
ATOM 1622 O O . ASN A 1 195 ? -7.755 -15.954 -2.151 1.00 70.31 195 ASN A O 1
ATOM 1626 N N . LYS A 1 196 ? -8.648 -14.135 -1.157 1.00 74.44 196 LYS A N 1
ATOM 1627 C CA . LYS A 1 196 ? -7.941 -14.213 0.132 1.00 74.44 196 LYS A CA 1
ATOM 1628 C C . LYS A 1 196 ? -6.422 -14.118 -0.027 1.00 74.44 196 LYS A C 1
ATOM 1630 O O . LYS A 1 196 ? -5.680 -14.973 0.458 1.00 74.44 196 LYS A O 1
ATOM 1635 N N . LEU A 1 197 ? -5.979 -13.099 -0.762 1.00 74.31 197 LEU A N 1
ATOM 1636 C CA . LEU A 1 197 ? -4.567 -12.878 -1.062 1.00 74.31 197 LEU A CA 1
ATOM 1637 C C . LEU A 1 197 ? -4.101 -11.508 -0.583 1.00 74.31 197 LEU A C 1
ATOM 1639 O O . LEU A 1 197 ? -4.758 -10.491 -0.813 1.00 74.31 197 LEU A O 1
ATOM 1643 N N . LEU A 1 198 ? -2.919 -11.509 0.021 1.00 72.31 198 LEU A N 1
ATOM 1644 C CA . LEU A 1 198 ? -2.116 -10.318 0.255 1.00 72.31 198 LEU A CA 1
ATOM 1645 C C . LEU A 1 198 ? -1.137 -10.183 -0.907 1.00 72.31 198 LEU A C 1
ATOM 1647 O O . LEU A 1 198 ? -0.382 -11.112 -1.164 1.00 72.31 198 LEU A O 1
ATOM 1651 N N . ILE A 1 199 ? -1.156 -9.064 -1.611 1.00 67.81 199 ILE A N 1
ATOM 1652 C CA . ILE A 1 199 ? -0.380 -8.805 -2.821 1.00 67.81 199 ILE A CA 1
ATOM 1653 C C . ILE A 1 199 ? 0.666 -7.755 -2.473 1.00 67.81 199 ILE A C 1
ATOM 1655 O O . ILE A 1 199 ? 0.297 -6.623 -2.224 1.00 67.81 199 ILE A O 1
ATOM 1659 N N . ASN A 1 200 ? 1.952 -8.080 -2.449 1.00 64.75 200 ASN A N 1
ATOM 1660 C CA . ASN A 1 200 ? 3.008 -7.084 -2.308 1.00 64.75 200 ASN A CA 1
ATOM 1661 C C . ASN A 1 200 ? 3.617 -6.779 -3.681 1.00 64.75 200 ASN A C 1
ATOM 1663 O O . ASN A 1 200 ? 4.275 -7.640 -4.252 1.00 64.75 200 ASN A O 1
ATOM 1667 N N . ASP A 1 201 ? 3.388 -5.571 -4.199 1.00 59.00 201 ASP A N 1
ATOM 1668 C CA . ASP A 1 201 ? 3.966 -5.063 -5.453 1.00 59.00 201 ASP A CA 1
ATOM 1669 C C . ASP A 1 201 ? 5.015 -3.950 -5.221 1.00 59.00 201 ASP A C 1
ATOM 1671 O O . ASP A 1 201 ? 5.275 -3.141 -6.106 1.00 59.00 201 ASP A O 1
ATOM 1675 N N . GLU A 1 202 ? 5.634 -3.879 -4.028 1.00 54.19 202 GLU A N 1
ATOM 1676 C CA . GLU A 1 202 ? 6.744 -2.938 -3.731 1.00 54.19 202 GLU A CA 1
ATOM 1677 C C . GLU A 1 202 ? 8.002 -3.204 -4.562 1.00 54.19 202 GLU A C 1
ATOM 1679 O O . GLU A 1 202 ? 8.879 -2.341 -4.666 1.00 54.19 202 GLU A O 1
ATOM 1684 N N . HIS A 1 203 ? 8.097 -4.399 -5.134 1.00 49.84 203 HIS A N 1
ATOM 1685 C CA . HIS A 1 203 ? 9.188 -4.812 -5.992 1.00 49.84 203 HIS A CA 1
ATOM 1686 C C . HIS A 1 203 ? 8.666 -5.165 -7.377 1.00 49.84 203 HIS A C 1
ATOM 1688 O O . HIS A 1 203 ? 7.468 -5.319 -7.597 1.00 49.84 203 HIS A O 1
ATOM 1694 N N . VAL A 1 204 ? 9.606 -5.332 -8.313 1.00 44.88 204 VAL A N 1
ATOM 1695 C CA . VAL A 1 204 ? 9.339 -5.927 -9.624 1.00 44.88 204 VAL A CA 1
ATOM 1696 C C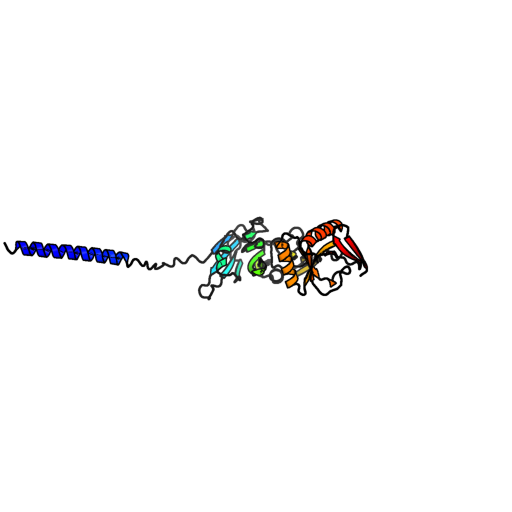 . VAL A 1 204 ? 8.482 -7.178 -9.415 1.00 44.88 204 VAL A C 1
ATOM 1698 O O . VAL A 1 204 ? 7.464 -7.281 -10.067 1.00 44.88 204 VAL A O 1
ATOM 1701 N N . ILE A 1 205 ? 8.788 -8.014 -8.416 1.00 48.34 205 ILE A N 1
ATOM 1702 C CA . ILE A 1 205 ? 8.040 -9.212 -8.007 1.00 48.34 205 ILE A CA 1
ATOM 1703 C C . ILE A 1 205 ? 6.739 -8.865 -7.261 1.00 48.34 205 ILE A C 1
ATOM 1705 O O . ILE A 1 205 ? 6.770 -8.234 -6.209 1.00 48.34 205 ILE A O 1
ATOM 1709 N N . ILE A 1 206 ? 5.614 -9.358 -7.782 1.00 58.00 206 ILE A N 1
ATOM 1710 C CA . ILE A 1 206 ? 4.316 -9.411 -7.110 1.00 58.00 206 ILE A CA 1
ATOM 1711 C C . ILE A 1 206 ? 4.281 -10.669 -6.239 1.00 58.00 206 ILE A C 1
ATOM 1713 O O . ILE A 1 206 ? 3.997 -11.768 -6.722 1.00 58.00 206 ILE A O 1
ATOM 1717 N N . ASP A 1 207 ? 4.536 -10.521 -4.946 1.00 63.84 207 ASP A N 1
ATOM 1718 C CA . ASP A 1 207 ? 4.360 -11.621 -4.003 1.00 63.84 207 ASP A CA 1
ATOM 1719 C C . ASP A 1 207 ? 2.899 -11.718 -3.569 1.00 63.84 207 ASP A C 1
ATOM 1721 O O . ASP A 1 207 ? 2.324 -10.766 -3.045 1.00 63.84 207 ASP A O 1
ATOM 1725 N N . LYS A 1 208 ? 2.295 -12.889 -3.731 1.00 62.81 208 LYS A N 1
ATOM 1726 C CA . LYS A 1 208 ? 0.981 -13.222 -3.198 1.00 62.81 208 LYS A CA 1
ATOM 1727 C C . LYS A 1 208 ? 1.146 -14.162 -2.020 1.00 62.81 208 LYS A C 1
ATOM 1729 O O . LYS A 1 208 ? 1.686 -15.267 -2.145 1.00 62.81 208 LYS A O 1
ATOM 1734 N N . TYR A 1 209 ? 0.624 -13.741 -0.881 1.00 68.56 209 TYR A N 1
ATOM 1735 C CA . TYR A 1 209 ? 0.617 -14.521 0.342 1.00 68.56 209 TYR A CA 1
ATOM 1736 C C . TYR A 1 209 ? -0.800 -14.962 0.679 1.00 68.56 209 TYR A C 1
ATOM 1738 O O . TYR A 1 209 ? -1.769 -14.233 0.459 1.00 68.56 209 TYR A O 1
ATOM 1746 N N . LYS A 1 210 ? -0.902 -16.161 1.247 1.00 68.69 210 LYS A N 1
ATOM 1747 C CA . LYS A 1 210 ? -2.127 -16.692 1.828 1.00 68.69 210 LYS A CA 1
ATOM 1748 C C . LYS A 1 210 ? -1.907 -16.908 3.316 1.00 68.69 210 LYS A C 1
ATOM 1750 O O . LYS A 1 210 ? -0.878 -17.448 3.725 1.00 68.69 210 LYS A O 1
ATOM 1755 N N . TYR A 1 211 ? -2.896 -16.512 4.101 1.00 63.75 211 TYR A N 1
ATOM 1756 C CA . TYR A 1 211 ? -2.962 -16.853 5.512 1.00 63.75 211 TYR A CA 1
ATOM 1757 C C . TYR A 1 211 ? -3.464 -18.298 5.654 1.00 63.75 211 TYR A C 1
ATOM 1759 O O . TYR A 1 211 ? -4.508 -18.651 5.099 1.00 63.75 211 TYR A O 1
ATOM 1767 N N . ASP A 1 212 ? -2.702 -19.149 6.339 1.00 60.78 212 ASP A N 1
ATOM 1768 C CA . ASP A 1 212 ? -3.021 -20.563 6.550 1.00 60.78 212 ASP A CA 1
ATOM 1769 C C . ASP A 1 212 ? -2.717 -20.946 8.007 1.00 60.78 212 ASP A C 1
ATOM 1771 O O . ASP A 1 212 ? -1.559 -21.034 8.416 1.00 60.78 212 ASP A O 1
ATOM 1775 N N . TYR A 1 213 ? -3.769 -21.130 8.812 1.00 54.94 213 TYR A N 1
ATOM 1776 C CA . TYR A 1 213 ? -3.695 -21.561 10.219 1.00 54.94 213 TYR A CA 1
ATOM 1777 C C . TYR A 1 213 ? -2.710 -20.769 11.108 1.00 54.94 213 TYR A C 1
ATOM 1779 O O . TYR A 1 213 ? -1.931 -21.363 11.853 1.00 54.94 213 TYR A O 1
ATOM 1787 N N . GLY A 1 214 ? -2.733 -19.433 11.045 1.00 56.16 214 GLY A N 1
ATOM 1788 C CA . GLY A 1 214 ? -1.858 -18.583 11.871 1.00 56.16 214 GLY A CA 1
ATOM 1789 C C . GLY A 1 214 ? -0.460 -18.354 11.293 1.00 56.16 214 GLY A C 1
ATOM 1790 O O . GLY A 1 214 ? 0.353 -17.676 11.914 1.00 56.16 214 GLY A O 1
ATOM 1791 N N . TRP A 1 215 ? -0.173 -18.896 10.106 1.00 51.47 215 TRP A N 1
ATOM 1792 C CA . TRP A 1 215 ? 1.083 -18.683 9.394 1.00 51.47 215 TRP A CA 1
ATOM 1793 C C . TRP A 1 215 ? 0.821 -18.045 8.038 1.00 51.47 215 TRP A C 1
ATOM 1795 O O . TRP A 1 215 ? -0.135 -18.385 7.338 1.00 51.47 215 TRP A O 1
ATOM 1805 N N . ILE A 1 216 ? 1.707 -17.141 7.634 1.00 63.00 216 ILE A N 1
ATOM 1806 C CA . ILE A 1 216 ? 1.650 -16.530 6.311 1.00 63.00 216 ILE A CA 1
ATOM 1807 C C . ILE A 1 216 ? 2.555 -17.319 5.376 1.00 63.00 216 ILE A C 1
ATOM 1809 O O . ILE A 1 216 ? 3.760 -17.444 5.600 1.00 63.00 216 ILE A O 1
ATOM 1813 N N . LYS A 1 217 ? 1.961 -17.860 4.312 1.00 72.38 217 LYS A N 1
ATOM 1814 C CA . LYS A 1 217 ? 2.666 -18.632 3.294 1.00 72.38 217 LYS A CA 1
ATOM 1815 C C . LYS A 1 217 ? 2.677 -17.857 1.986 1.00 72.38 217 LYS A C 1
ATOM 1817 O O . LYS A 1 217 ? 1.625 -17.487 1.471 1.00 72.38 217 LYS A O 1
ATOM 1822 N N . LEU A 1 218 ? 3.865 -17.656 1.422 1.00 65.38 218 LEU A N 1
ATOM 1823 C CA . LEU A 1 218 ? 4.012 -17.234 0.033 1.00 65.38 218 LEU A CA 1
ATOM 1824 C C . LEU A 1 218 ? 3.402 -18.326 -0.858 1.00 65.38 218 LEU A C 1
ATOM 1826 O O . LEU A 1 218 ? 3.875 -19.465 -0.855 1.00 65.38 218 LEU A O 1
ATOM 1830 N N . VAL A 1 219 ? 2.314 -18.006 -1.554 1.00 66.69 219 VAL A N 1
ATOM 1831 C CA . VAL A 1 219 ? 1.606 -18.956 -2.427 1.00 66.69 219 VAL A CA 1
ATOM 1832 C C . VAL A 1 219 ? 1.952 -18.760 -3.890 1.00 66.69 219 VAL A C 1
ATOM 1834 O O . VAL A 1 219 ? 1.878 -19.711 -4.661 1.00 66.69 219 VAL A O 1
ATOM 1837 N N . GLU A 1 220 ? 2.363 -17.555 -4.267 1.00 54.97 220 GLU A N 1
ATOM 1838 C CA . GLU A 1 220 ? 2.750 -17.235 -5.632 1.00 54.97 220 GLU A CA 1
ATOM 1839 C C . GLU A 1 220 ? 3.667 -16.010 -5.576 1.00 54.97 220 GLU A C 1
ATOM 1841 O O . GLU A 1 220 ? 3.211 -14.930 -5.235 1.00 54.97 220 GLU A O 1
ATOM 1846 N N . ALA A 1 221 ? 4.955 -16.153 -5.876 1.00 50.22 221 ALA A N 1
ATOM 1847 C CA . ALA A 1 221 ? 5.803 -15.004 -6.188 1.00 50.22 221 ALA A CA 1
ATOM 1848 C C . ALA A 1 221 ? 5.767 -14.818 -7.702 1.00 50.22 221 ALA A C 1
ATOM 1850 O O . ALA A 1 221 ? 6.474 -15.508 -8.438 1.00 50.22 221 ALA A O 1
ATOM 1851 N N . VAL A 1 222 ? 4.902 -13.931 -8.185 1.00 45.00 222 VAL A N 1
ATOM 1852 C CA . VAL A 1 222 ? 4.903 -13.541 -9.592 1.00 45.00 222 VAL A CA 1
ATOM 1853 C C . VAL A 1 222 ? 5.979 -12.486 -9.760 1.00 45.00 222 VAL A C 1
ATOM 1855 O O . VAL A 1 222 ? 5.707 -11.291 -9.716 1.00 45.00 222 VAL A O 1
ATOM 1858 N N . SER A 1 223 ? 7.217 -12.910 -10.010 1.00 46.00 223 SER A N 1
ATOM 1859 C CA . SER A 1 223 ? 8.098 -12.029 -10.777 1.00 46.00 223 SER A CA 1
ATOM 1860 C C . SER A 1 223 ? 7.356 -11.728 -12.082 1.00 46.00 223 SER A C 1
ATOM 1862 O O . SER A 1 223 ? 6.888 -12.698 -12.682 1.00 46.00 223 SER A O 1
ATOM 1864 N N . PRO A 1 224 ? 7.134 -10.462 -12.484 1.00 43.69 224 PRO A N 1
ATOM 1865 C CA . PRO A 1 224 ? 6.396 -10.065 -13.670 1.00 43.69 224 PRO A CA 1
ATOM 1866 C C . PRO A 1 224 ? 7.064 -10.807 -14.793 1.00 43.69 224 PRO A C 1
ATOM 1868 O O . PRO A 1 224 ? 8.199 -10.525 -15.153 1.00 43.69 224 PRO A O 1
ATOM 1871 N N . ASN A 1 225 ? 6.373 -11.873 -15.161 1.00 43.53 225 ASN A N 1
ATOM 1872 C CA . ASN A 1 225 ? 6.830 -13.007 -15.917 1.00 43.53 225 ASN A CA 1
ATOM 1873 C C . ASN A 1 225 ? 8.303 -12.935 -16.368 1.00 43.53 225 ASN A C 1
ATOM 1875 O O . ASN A 1 225 ? 8.618 -12.410 -17.433 1.00 43.53 225 ASN A O 1
ATOM 1879 N N . ILE A 1 226 ? 9.199 -13.566 -15.606 1.00 48.41 226 ILE A N 1
ATOM 1880 C CA . ILE A 1 226 ? 10.510 -13.951 -16.146 1.00 48.41 226 ILE A CA 1
ATOM 1881 C C . ILE A 1 226 ? 10.304 -14.864 -17.379 1.00 48.41 226 ILE A C 1
ATOM 1883 O O . ILE A 1 226 ? 11.162 -14.884 -18.251 1.00 48.41 226 ILE A O 1
ATOM 1887 N N . GLU A 1 227 ? 9.146 -15.530 -17.534 1.00 49.00 227 GLU A N 1
ATOM 1888 C CA . GLU A 1 227 ? 8.822 -16.366 -18.704 1.00 49.00 227 GLU A CA 1
ATOM 1889 C C . GLU A 1 227 ? 8.118 -15.663 -19.883 1.00 49.00 227 GLU A C 1
ATOM 1891 O O . GLU A 1 227 ? 8.227 -16.144 -21.012 1.00 49.00 227 GLU A O 1
ATOM 1896 N N . SER A 1 228 ? 7.422 -14.531 -19.699 1.00 65.31 228 SER A N 1
ATOM 1897 C CA . SER A 1 228 ? 6.822 -13.812 -20.839 1.00 65.31 228 SER A CA 1
ATOM 1898 C C . SER A 1 228 ? 7.749 -12.717 -21.319 1.00 65.31 228 SER A C 1
ATOM 1900 O O . SER A 1 228 ? 7.936 -11.699 -20.657 1.00 65.31 228 SER A O 1
ATOM 1902 N N . SER A 1 229 ? 8.283 -12.932 -22.513 1.00 86.00 229 SER A N 1
ATOM 1903 C CA . SER A 1 229 ? 9.119 -11.955 -23.191 1.00 86.00 229 SER A CA 1
ATOM 1904 C C . SER A 1 229 ? 8.368 -10.637 -23.394 1.00 86.00 229 SER A C 1
ATOM 1906 O O . SER A 1 229 ? 7.209 -10.644 -23.809 1.00 86.00 229 SER A O 1
ATOM 1908 N N . PHE A 1 230 ? 9.029 -9.509 -23.149 1.00 91.12 230 PHE A N 1
ATOM 1909 C CA . PHE A 1 230 ? 8.465 -8.178 -23.386 1.00 91.12 230 PHE A CA 1
ATOM 1910 C C . PHE A 1 230 ? 9.504 -7.236 -23.982 1.00 91.12 230 PHE A C 1
ATOM 1912 O O . PHE A 1 230 ? 10.706 -7.492 -23.924 1.00 91.12 230 PHE A O 1
ATOM 1919 N N . TYR A 1 231 ? 9.044 -6.126 -24.551 1.00 95.31 231 TYR A N 1
ATOM 1920 C CA . TYR A 1 231 ? 9.927 -5.102 -25.087 1.00 95.31 231 TYR A CA 1
ATOM 1921 C C . TYR A 1 231 ? 10.012 -3.894 -24.156 1.00 95.31 231 TYR A C 1
ATOM 1923 O O . TYR A 1 231 ? 9.036 -3.513 -23.515 1.00 95.31 231 TYR A O 1
ATOM 1931 N N . MET A 1 232 ? 11.174 -3.254 -24.098 1.00 97.06 232 MET A N 1
ATOM 1932 C CA . MET A 1 232 ? 11.397 -2.065 -23.277 1.00 97.06 232 MET A CA 1
ATOM 1933 C C . MET A 1 232 ? 12.305 -1.067 -23.985 1.00 97.06 232 MET A C 1
ATOM 1935 O O . MET A 1 232 ? 13.155 -1.476 -24.768 1.00 97.06 232 MET A O 1
ATOM 1939 N N . VAL A 1 233 ? 12.188 0.224 -23.676 1.00 98.25 233 VAL A N 1
ATOM 1940 C CA . VAL A 1 233 ? 13.193 1.231 -24.054 1.00 98.25 233 VAL A CA 1
ATOM 1941 C C . VAL A 1 233 ? 14.13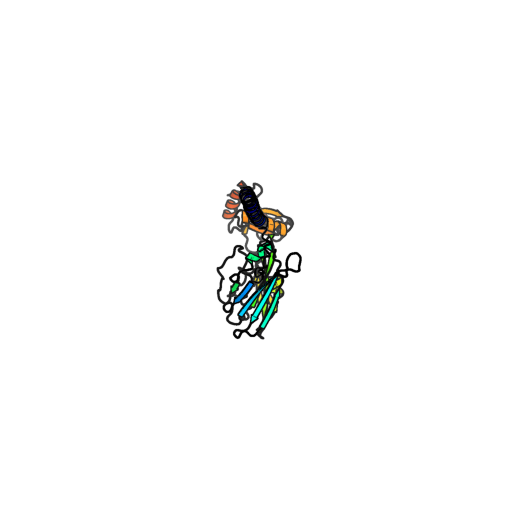7 1.422 -22.875 1.00 98.25 233 VAL A C 1
ATOM 1943 O O . VAL A 1 233 ? 13.745 2.019 -21.878 1.00 98.25 233 VAL A O 1
ATOM 1946 N N . SER A 1 234 ? 15.371 0.927 -22.972 1.00 97.88 234 SER A N 1
ATOM 1947 C CA . SER A 1 234 ? 16.402 1.142 -21.952 1.00 97.88 234 SER A CA 1
ATOM 1948 C C . SER A 1 234 ? 16.899 2.581 -22.016 1.00 97.88 234 SER A C 1
ATOM 1950 O O . SER A 1 234 ? 17.388 3.027 -23.058 1.00 97.88 234 SER A O 1
ATOM 1952 N N . VAL A 1 235 ? 16.817 3.290 -20.891 1.00 97.06 235 VAL A N 1
ATOM 1953 C CA . VAL A 1 235 ? 17.174 4.715 -20.799 1.00 97.06 235 VAL A CA 1
ATOM 1954 C C . VAL A 1 235 ? 18.335 4.985 -19.848 1.00 97.06 235 VAL A C 1
ATOM 1956 O O . VAL A 1 235 ? 19.060 5.953 -20.042 1.00 97.06 235 VAL A O 1
ATOM 1959 N N . ALA A 1 236 ? 18.562 4.121 -18.856 1.00 96.81 236 ALA A N 1
ATOM 1960 C CA . ALA A 1 236 ? 19.728 4.206 -17.984 1.00 96.81 236 ALA A CA 1
ATOM 1961 C C . ALA A 1 236 ? 20.159 2.823 -17.482 1.00 96.81 236 ALA A C 1
ATOM 1963 O O . ALA A 1 236 ? 19.379 1.870 -17.476 1.00 96.81 236 ALA A O 1
ATOM 1964 N N . ALA A 1 237 ? 21.412 2.725 -17.043 1.00 96.75 237 ALA A N 1
ATOM 1965 C CA . ALA A 1 237 ? 21.939 1.574 -16.322 1.00 96.75 237 ALA A CA 1
ATOM 1966 C C . ALA A 1 237 ? 22.679 2.069 -15.075 1.00 96.75 237 ALA A C 1
ATOM 1968 O O . ALA A 1 237 ? 23.608 2.871 -15.182 1.00 96.75 237 ALA A O 1
ATOM 1969 N N . VAL A 1 238 ? 22.262 1.611 -13.896 1.00 96.62 238 VAL A N 1
ATOM 1970 C CA . VAL A 1 238 ? 22.748 2.105 -12.597 1.00 96.62 238 VAL A CA 1
ATOM 1971 C C . VAL A 1 238 ? 23.167 0.957 -11.682 1.00 96.62 238 VAL A C 1
ATOM 1973 O O . VAL A 1 238 ? 22.784 -0.194 -11.884 1.00 96.62 238 VAL A O 1
ATOM 1976 N N . LYS A 1 239 ? 24.039 1.240 -10.708 1.00 92.81 239 LYS A N 1
ATOM 1977 C CA . LYS A 1 239 ? 24.691 0.193 -9.899 1.00 92.81 239 LYS A CA 1
ATOM 1978 C C . LYS A 1 239 ? 23.819 -0.338 -8.770 1.00 92.81 239 LYS A C 1
ATOM 1980 O O . LYS A 1 239 ? 23.968 -1.498 -8.401 1.00 92.81 239 LYS A O 1
ATOM 1985 N N . THR A 1 240 ? 22.967 0.504 -8.198 1.00 84.94 240 THR A N 1
ATOM 1986 C CA . THR A 1 240 ? 22.164 0.150 -7.028 1.00 84.94 240 THR A CA 1
ATOM 1987 C C . THR A 1 240 ? 20.682 0.167 -7.367 1.00 84.94 240 THR A C 1
ATOM 1989 O O . THR A 1 240 ? 20.241 0.896 -8.255 1.00 84.94 240 THR A O 1
ATOM 1992 N N . GLU A 1 241 ? 19.905 -0.636 -6.644 1.00 79.62 241 GLU A N 1
ATOM 1993 C CA . GLU A 1 241 ? 18.449 -0.661 -6.792 1.00 79.62 241 GLU A CA 1
ATOM 1994 C C . GLU A 1 241 ? 17.830 0.690 -6.397 1.00 79.62 241 GLU A C 1
ATOM 1996 O O . GLU A 1 241 ? 16.879 1.150 -7.019 1.00 79.62 241 GLU A O 1
ATOM 2001 N N . SER A 1 242 ? 18.411 1.358 -5.392 1.00 78.19 242 SER A N 1
ATOM 2002 C CA . SER A 1 242 ? 17.986 2.689 -4.944 1.00 78.19 242 SER A CA 1
ATOM 2003 C C . SER A 1 242 ? 18.127 3.733 -6.058 1.00 78.19 242 SER A C 1
ATOM 2005 O O . SER A 1 242 ? 17.181 4.463 -6.352 1.00 78.19 242 SER A O 1
ATOM 2007 N N . ASP A 1 243 ? 19.265 3.743 -6.761 1.00 84.25 243 ASP A N 1
ATOM 2008 C CA . ASP A 1 243 ? 19.462 4.631 -7.913 1.00 84.25 243 ASP A CA 1
ATOM 2009 C C . ASP A 1 243 ? 18.461 4.326 -9.035 1.00 84.25 243 ASP A C 1
ATOM 2011 O O . ASP A 1 243 ? 17.965 5.243 -9.688 1.00 84.25 243 ASP A O 1
ATOM 2015 N N . ALA A 1 244 ? 18.129 3.047 -9.245 1.00 81.81 244 ALA A N 1
ATOM 2016 C CA . ALA A 1 244 ? 17.182 2.635 -10.278 1.00 81.81 244 ALA A CA 1
ATOM 2017 C C . ALA A 1 244 ? 15.770 3.150 -9.977 1.00 81.81 244 ALA A C 1
ATOM 2019 O O . ALA A 1 244 ? 15.127 3.718 -10.859 1.00 81.81 244 ALA A O 1
ATOM 2020 N N . LYS A 1 245 ? 15.331 3.038 -8.717 1.00 73.31 245 LYS A N 1
ATOM 2021 C CA . LYS A 1 245 ? 14.059 3.599 -8.233 1.00 73.31 245 LYS A CA 1
ATOM 2022 C C . LYS A 1 245 ? 14.000 5.113 -8.445 1.00 73.31 245 LYS A C 1
ATOM 2024 O O . LYS A 1 245 ? 13.017 5.619 -8.981 1.00 73.31 245 LYS A O 1
ATOM 2029 N N . ASN A 1 246 ? 15.076 5.827 -8.111 1.00 81.31 246 ASN A N 1
ATOM 2030 C CA . ASN A 1 246 ? 15.153 7.278 -8.294 1.00 81.31 246 ASN A CA 1
ATOM 2031 C C . ASN A 1 246 ? 15.038 7.699 -9.769 1.00 81.31 246 ASN A C 1
ATOM 2033 O O . ASN A 1 246 ? 14.405 8.708 -10.078 1.00 81.31 246 ASN A O 1
ATOM 2037 N N . GLU A 1 247 ? 15.634 6.945 -10.695 1.00 90.44 247 GLU A N 1
ATOM 2038 C CA . GLU A 1 247 ? 15.506 7.217 -12.132 1.00 90.44 247 GLU A CA 1
ATOM 2039 C C . GLU A 1 247 ? 14.111 6.878 -12.681 1.00 90.44 247 GLU A C 1
ATOM 2041 O O . GLU A 1 247 ? 13.596 7.629 -13.511 1.00 90.44 247 GLU A O 1
ATOM 2046 N N . VAL A 1 248 ? 13.460 5.816 -12.191 1.00 78.56 248 VAL A N 1
ATOM 2047 C CA . VAL A 1 248 ? 12.062 5.503 -12.544 1.00 78.56 248 VAL A CA 1
ATOM 2048 C C . VAL A 1 248 ? 11.133 6.650 -12.162 1.00 78.56 248 VAL A C 1
ATOM 2050 O O . VAL A 1 248 ? 10.417 7.153 -13.025 1.00 78.56 248 VAL A O 1
ATOM 2053 N N . ILE A 1 249 ? 11.237 7.164 -10.935 1.00 75.38 249 ILE A N 1
ATOM 2054 C CA . ILE A 1 249 ? 10.428 8.301 -10.467 1.00 75.38 249 ILE A CA 1
ATOM 2055 C C . ILE A 1 249 ? 10.615 9.527 -11.377 1.00 75.38 249 ILE A C 1
ATOM 2057 O O . ILE A 1 249 ? 9.655 10.212 -11.737 1.00 75.38 249 ILE A O 1
ATOM 2061 N N . LYS A 1 250 ? 11.849 9.810 -11.823 1.00 87.81 250 LYS A N 1
ATOM 2062 C CA . LYS A 1 250 ? 12.120 10.919 -12.759 1.00 87.81 250 LYS A CA 1
ATOM 2063 C C . LYS A 1 250 ? 11.422 10.742 -14.109 1.00 87.81 250 LYS A C 1
ATOM 2065 O O . LYS A 1 250 ? 11.115 11.747 -14.755 1.00 87.81 250 LYS A O 1
ATOM 2070 N N . LEU A 1 251 ? 11.227 9.509 -14.572 1.00 82.00 251 LEU A N 1
ATOM 2071 C CA . LEU A 1 251 ? 10.525 9.200 -15.820 1.00 82.00 251 LEU A CA 1
ATOM 2072 C C . LEU A 1 251 ? 9.007 9.247 -15.630 1.00 82.00 251 LEU A C 1
ATOM 2074 O O . LEU A 1 251 ? 8.318 9.842 -16.458 1.00 82.00 251 LEU A O 1
ATOM 2078 N N . GLU A 1 252 ? 8.497 8.713 -14.524 1.00 76.81 252 GLU A N 1
ATOM 2079 C CA . GLU A 1 252 ? 7.074 8.762 -14.169 1.00 76.81 252 GLU A CA 1
ATOM 2080 C C . GLU A 1 252 ? 6.584 10.203 -14.000 1.00 76.81 252 GLU A C 1
ATOM 2082 O O . GLU A 1 252 ? 5.560 10.582 -14.569 1.00 76.81 252 GLU A O 1
ATOM 2087 N N . ASN A 1 253 ? 7.379 11.064 -13.355 1.00 76.81 253 ASN A N 1
ATOM 2088 C CA . ASN A 1 253 ? 7.104 12.502 -13.243 1.00 76.81 253 ASN A CA 1
ATOM 2089 C C . ASN A 1 253 ? 7.091 13.230 -14.599 1.00 76.81 253 ASN A C 1
ATOM 2091 O O . ASN A 1 253 ? 6.546 14.327 -14.717 1.00 76.81 253 ASN A O 1
ATOM 2095 N N . LYS A 1 254 ? 7.679 12.630 -15.640 1.00 81.69 254 LYS A N 1
ATOM 2096 C CA . LYS A 1 254 ? 7.614 13.114 -17.030 1.00 81.69 254 LYS A CA 1
ATOM 2097 C C . LYS A 1 254 ? 6.467 12.479 -17.824 1.00 81.69 254 LYS A C 1
ATOM 2099 O O . LYS A 1 254 ? 6.351 12.745 -19.020 1.00 81.69 254 LYS A O 1
ATOM 2104 N N . GLY A 1 255 ? 5.633 11.665 -17.178 1.00 77.12 255 GLY A N 1
ATOM 2105 C CA . GLY A 1 255 ? 4.472 11.004 -17.765 1.00 77.12 255 GLY A CA 1
ATOM 2106 C C . GLY A 1 255 ? 4.781 9.693 -18.486 1.00 77.12 255 GLY A C 1
ATOM 2107 O O . GLY A 1 255 ? 3.948 9.231 -19.262 1.00 77.12 255 GLY A O 1
ATOM 2108 N N . TYR A 1 256 ? 5.959 9.097 -18.280 1.00 83.06 256 TYR A N 1
ATOM 2109 C CA . TYR A 1 256 ? 6.271 7.788 -18.850 1.00 83.06 256 TYR A CA 1
ATOM 2110 C C . TYR A 1 256 ? 5.832 6.662 -17.921 1.00 83.06 256 TYR A C 1
ATOM 2112 O O . TYR A 1 256 ? 6.023 6.737 -16.713 1.00 83.06 256 TYR A O 1
ATOM 2120 N N . GLN A 1 257 ? 5.329 5.576 -18.503 1.00 80.06 257 GLN A N 1
ATOM 2121 C CA . GLN A 1 257 ? 5.278 4.295 -17.812 1.00 80.06 257 GLN A CA 1
ATOM 2122 C C . GLN A 1 257 ? 6.704 3.736 -17.762 1.00 80.06 257 GLN A C 1
ATOM 2124 O O . GLN A 1 257 ? 7.283 3.442 -18.812 1.00 80.06 257 GLN A O 1
ATOM 2129 N N . ALA A 1 258 ? 7.289 3.664 -16.570 1.00 83.19 258 ALA A N 1
ATOM 2130 C CA . ALA A 1 258 ? 8.682 3.289 -16.381 1.00 83.19 258 ALA A CA 1
ATOM 2131 C C . ALA A 1 258 ? 8.836 2.265 -15.259 1.00 83.19 258 ALA A C 1
ATOM 2133 O O . ALA A 1 258 ? 8.004 2.176 -14.363 1.00 83.19 258 ALA A O 1
ATOM 2134 N N . ASN A 1 259 ? 9.903 1.478 -15.327 1.00 87.69 259 ASN A N 1
ATOM 2135 C CA . ASN A 1 259 ? 10.276 0.530 -14.284 1.00 87.69 259 ASN A CA 1
ATOM 2136 C C . ASN A 1 259 ? 11.776 0.198 -14.414 1.00 87.69 259 ASN A C 1
ATOM 2138 O O . ASN A 1 259 ? 12.485 0.783 -15.240 1.00 87.69 259 ASN A O 1
ATOM 2142 N N . TYR A 1 260 ? 12.284 -0.719 -13.597 1.00 92.75 260 TYR A N 1
ATOM 2143 C CA . TYR A 1 260 ? 13.654 -1.206 -13.670 1.00 92.75 260 TYR A CA 1
ATOM 2144 C C . TYR A 1 260 ? 13.720 -2.732 -13.564 1.00 92.75 260 TYR A C 1
ATOM 2146 O O . TYR A 1 260 ? 12.778 -3.389 -13.132 1.00 92.75 260 TYR A O 1
ATOM 2154 N N . LEU A 1 261 ? 14.843 -3.310 -13.986 1.00 91.44 261 LEU A N 1
ATOM 2155 C CA . LEU A 1 261 ? 15.138 -4.736 -13.839 1.00 91.44 261 LEU A CA 1
ATOM 2156 C C . LEU A 1 261 ? 16.626 -4.966 -13.586 1.00 91.44 261 LEU A C 1
ATOM 2158 O O . LEU A 1 261 ? 17.453 -4.121 -13.932 1.00 91.44 261 LEU A O 1
ATOM 2162 N N . TRP A 1 262 ? 16.981 -6.110 -13.008 1.00 92.44 262 TRP A N 1
ATOM 2163 C CA . TRP A 1 262 ? 18.371 -6.543 -12.883 1.00 92.44 262 TRP A CA 1
ATOM 2164 C C . TRP A 1 262 ? 18.797 -7.263 -14.168 1.00 92.44 262 TRP A C 1
ATOM 2166 O O . TRP A 1 262 ? 18.224 -8.281 -14.544 1.00 92.44 262 TRP A O 1
ATOM 2176 N N . ILE A 1 263 ? 19.780 -6.711 -14.887 1.00 93.19 263 ILE A N 1
ATOM 2177 C CA . ILE A 1 263 ? 20.183 -7.209 -16.216 1.00 93.19 263 ILE A CA 1
ATOM 2178 C C . ILE A 1 263 ? 20.566 -8.705 -16.223 1.00 93.19 263 ILE A C 1
ATOM 2180 O O . ILE A 1 263 ? 20.175 -9.393 -17.166 1.00 93.19 263 ILE A O 1
ATOM 2184 N N . PRO A 1 264 ? 21.309 -9.235 -15.229 1.00 90.94 264 PRO A N 1
ATOM 2185 C CA . PRO A 1 264 ? 21.692 -10.647 -15.189 1.00 90.94 264 PRO A CA 1
ATOM 2186 C C . PRO A 1 264 ? 20.538 -11.648 -15.088 1.00 90.94 264 PRO A C 1
ATOM 2188 O O . PRO A 1 264 ? 20.774 -12.825 -15.340 1.00 90.94 264 PRO A O 1
ATOM 2191 N N . ASP A 1 265 ? 19.320 -11.210 -14.761 1.00 88.19 265 ASP A N 1
ATOM 2192 C CA . ASP A 1 265 ? 18.165 -12.109 -14.638 1.00 88.19 265 ASP A CA 1
ATOM 2193 C C . ASP A 1 265 ? 17.572 -12.523 -15.999 1.00 88.19 265 ASP A C 1
ATOM 2195 O O . ASP A 1 265 ? 16.656 -13.342 -16.046 1.00 88.19 265 ASP A O 1
ATOM 2199 N N . TYR A 1 266 ? 18.078 -11.983 -17.118 1.00 89.44 266 TYR A N 1
ATOM 2200 C CA . TYR A 1 266 ? 17.527 -12.209 -18.458 1.00 89.44 266 TYR A CA 1
ATOM 2201 C C . TYR A 1 266 ? 18.611 -12.573 -19.475 1.00 89.44 266 TYR A C 1
ATOM 2203 O O . TYR A 1 266 ? 19.494 -11.768 -19.781 1.00 89.44 266 TYR A O 1
ATOM 2211 N N . ALA A 1 267 ? 18.503 -13.767 -20.067 1.00 91.06 267 ALA A N 1
ATOM 2212 C CA . ALA A 1 267 ? 19.474 -14.281 -21.038 1.00 91.06 267 ALA A CA 1
ATOM 2213 C C . ALA A 1 267 ? 19.566 -13.445 -22.333 1.00 91.06 267 ALA A C 1
ATOM 2215 O O . ALA A 1 267 ? 20.611 -13.424 -22.986 1.00 91.06 267 ALA A O 1
ATOM 2216 N N . SER A 1 268 ? 18.505 -12.720 -22.709 1.00 94.69 268 SER A N 1
ATOM 2217 C CA . SER A 1 268 ? 18.513 -11.815 -23.873 1.00 94.69 268 SER A CA 1
ATOM 2218 C C . SER A 1 268 ? 19.304 -10.519 -23.652 1.00 94.69 268 SER A C 1
ATOM 2220 O O . SER A 1 268 ? 19.581 -9.766 -24.601 1.00 94.69 268 SER A O 1
ATOM 2222 N N . LEU A 1 269 ? 19.700 -10.239 -22.408 1.00 95.19 269 LEU A N 1
ATOM 2223 C CA . LEU A 1 269 ? 20.452 -9.050 -22.027 1.00 95.19 269 LEU A CA 1
ATOM 2224 C C . LEU A 1 269 ? 21.943 -9.357 -21.842 1.00 95.19 269 LEU A C 1
ATOM 2226 O O . LEU A 1 269 ? 22.390 -10.494 -21.908 1.00 95.19 269 LEU A O 1
ATOM 2230 N N . SER A 1 270 ? 22.749 -8.314 -21.646 1.00 94.25 270 SER A N 1
ATOM 2231 C CA . SER A 1 270 ? 24.216 -8.404 -21.691 1.00 94.25 270 SER A CA 1
ATOM 2232 C C . SER A 1 270 ? 24.872 -9.123 -20.504 1.00 94.25 270 SER A C 1
ATOM 2234 O O . SER A 1 270 ? 26.096 -9.223 -20.470 1.00 94.25 270 SER A O 1
ATOM 2236 N N . GLY A 1 271 ? 24.108 -9.531 -19.485 1.00 92.94 271 GLY A N 1
ATOM 2237 C CA . GLY A 1 271 ? 24.644 -10.081 -18.231 1.00 92.94 271 GLY A CA 1
ATOM 2238 C C . GLY A 1 271 ? 25.429 -9.078 -17.370 1.00 92.94 271 GLY A C 1
ATOM 2239 O O . GLY A 1 271 ? 26.003 -9.449 -16.344 1.00 92.94 271 GLY A O 1
ATOM 2240 N N . ALA A 1 272 ? 25.480 -7.801 -17.760 1.00 95.00 272 ALA A N 1
ATOM 2241 C CA . ALA A 1 272 ? 26.166 -6.764 -17.000 1.00 95.00 272 ALA A CA 1
ATOM 2242 C C . ALA A 1 272 ? 25.508 -6.576 -15.624 1.00 95.00 272 ALA A C 1
ATOM 2244 O O . ALA A 1 272 ? 24.292 -6.506 -15.523 1.00 95.00 272 ALA A O 1
ATOM 2245 N N . LYS A 1 273 ? 26.302 -6.452 -14.556 1.00 95.75 273 LYS A N 1
ATOM 2246 C CA . LYS A 1 273 ? 25.801 -6.317 -13.175 1.00 95.75 273 LYS A CA 1
ATOM 2247 C C . LYS A 1 273 ? 25.320 -4.891 -12.873 1.00 95.75 273 LYS A C 1
ATOM 2249 O O . LYS A 1 273 ? 25.945 -4.175 -12.092 1.00 95.75 273 LYS A O 1
ATOM 2254 N N . PHE A 1 274 ? 24.233 -4.490 -13.524 1.00 95.69 274 PHE A N 1
ATOM 2255 C CA . PHE A 1 274 ? 23.546 -3.215 -13.333 1.00 95.69 274 PHE A CA 1
ATOM 2256 C C . PHE A 1 274 ? 22.028 -3.413 -13.346 1.00 95.69 274 PHE A C 1
ATOM 2258 O O . PHE A 1 274 ? 21.508 -4.360 -13.942 1.00 95.69 274 PHE A O 1
ATOM 2265 N N . TYR A 1 275 ? 21.323 -2.465 -12.739 1.00 94.12 275 TYR A N 1
ATOM 2266 C CA . TYR A 1 275 ? 19.893 -2.293 -12.932 1.00 94.12 275 TYR A CA 1
ATOM 2267 C C . TYR A 1 275 ? 19.655 -1.474 -14.202 1.00 94.12 275 TYR A C 1
ATOM 2269 O O . TYR A 1 275 ? 20.167 -0.359 -14.315 1.00 94.12 275 TYR A O 1
ATOM 2277 N N . SER A 1 276 ? 18.904 -2.019 -15.160 1.00 97.12 276 SER A N 1
ATOM 2278 C CA . SER A 1 276 ? 18.429 -1.271 -16.327 1.00 97.12 276 SER A CA 1
ATOM 2279 C C . SER A 1 276 ? 17.135 -0.563 -15.959 1.00 97.12 276 SER A C 1
ATOM 2281 O O . SER A 1 276 ? 16.193 -1.206 -15.505 1.00 97.12 276 SER A O 1
ATOM 2283 N N . VAL A 1 277 ? 17.101 0.750 -16.154 1.00 96.69 277 VAL A N 1
ATOM 2284 C CA . VAL A 1 277 ? 15.902 1.579 -16.023 1.00 96.69 277 VAL A CA 1
ATOM 2285 C C . VAL A 1 277 ? 15.315 1.752 -17.413 1.00 96.69 277 VAL A C 1
ATOM 2287 O O . VAL A 1 277 ? 16.047 2.069 -18.361 1.00 96.69 277 VAL A O 1
ATOM 2290 N N . TYR A 1 278 ? 14.009 1.547 -17.542 1.00 97.69 278 TYR A N 1
ATOM 2291 C CA . TYR A 1 278 ? 13.355 1.480 -18.837 1.00 97.69 278 TYR A CA 1
ATOM 2292 C C . TYR A 1 278 ? 11.975 2.139 -18.871 1.00 97.69 278 TYR A C 1
ATOM 2294 O O . TYR A 1 278 ? 11.321 2.311 -17.847 1.00 97.69 278 TYR A O 1
ATOM 2302 N N . ILE A 1 279 ? 11.534 2.476 -20.085 1.00 94.44 279 ILE A N 1
ATOM 2303 C CA . ILE A 1 279 ? 10.156 2.865 -20.419 1.00 94.44 279 ILE A CA 1
ATOM 2304 C C . ILE A 1 279 ? 9.457 1.659 -21.058 1.00 94.44 279 ILE A C 1
ATOM 2306 O O . ILE A 1 279 ? 10.047 0.991 -21.914 1.00 94.44 279 ILE A O 1
ATOM 2310 N N . GLY A 1 280 ? 8.223 1.372 -20.644 1.00 88.94 280 GLY A N 1
ATOM 2311 C CA . GLY A 1 280 ? 7.463 0.173 -21.015 1.00 88.94 280 GLY A CA 1
ATOM 2312 C C . GLY A 1 280 ? 6.807 -0.488 -19.790 1.00 88.94 280 GLY A C 1
ATOM 2313 O O . GLY A 1 280 ? 6.604 0.192 -18.783 1.00 88.94 280 GLY A O 1
ATOM 2314 N N . PRO A 1 281 ? 6.497 -1.800 -19.830 1.00 91.06 281 PRO A N 1
ATOM 2315 C CA . PRO A 1 281 ? 6.769 -2.753 -20.911 1.00 91.06 281 PRO A CA 1
ATOM 2316 C C . PRO A 1 281 ? 5.847 -2.571 -22.126 1.00 91.06 281 PRO A C 1
ATOM 2318 O O . PRO A 1 281 ? 4.715 -2.114 -22.003 1.00 91.06 281 PRO A O 1
ATOM 2321 N N . PHE A 1 282 ? 6.328 -2.977 -23.298 1.00 84.31 282 PHE A N 1
ATOM 2322 C CA . PHE A 1 282 ? 5.574 -3.048 -24.549 1.00 84.31 282 PHE A CA 1
ATOM 2323 C C . PHE A 1 282 ? 5.353 -4.506 -24.945 1.00 84.31 282 PHE A C 1
ATOM 2325 O O . PHE A 1 282 ? 6.241 -5.350 -24.794 1.00 84.31 282 PHE A O 1
ATOM 2332 N N . SER A 1 283 ? 4.167 -4.793 -25.474 1.00 79.44 283 SER A N 1
ATOM 2333 C CA . SER A 1 283 ? 3.747 -6.156 -25.804 1.00 79.44 283 SER A CA 1
ATOM 2334 C C . SER A 1 283 ? 4.254 -6.612 -27.173 1.00 79.44 283 SER A C 1
ATOM 2336 O O . SER A 1 283 ? 4.429 -7.806 -27.410 1.00 79.44 283 SER A O 1
ATOM 2338 N N . THR A 1 284 ? 4.539 -5.663 -28.070 1.00 76.25 284 THR A N 1
ATOM 2339 C CA . THR A 1 284 ? 5.010 -5.945 -29.429 1.00 76.25 284 THR A CA 1
ATOM 2340 C C . THR A 1 284 ? 6.297 -5.196 -29.765 1.00 76.25 284 THR A C 1
ATOM 2342 O O . THR A 1 284 ? 6.582 -4.117 -29.240 1.00 76.25 284 THR A O 1
ATOM 2345 N N . GLN A 1 285 ? 7.069 -5.749 -30.707 1.00 91.69 285 GLN A N 1
ATOM 2346 C CA . GLN A 1 285 ? 8.266 -5.092 -31.238 1.00 91.69 285 GLN A CA 1
ATOM 2347 C C . GLN A 1 285 ? 7.922 -3.725 -31.848 1.00 91.69 285 GLN A C 1
ATOM 2349 O O . GLN A 1 285 ? 8.635 -2.753 -31.621 1.00 91.69 285 GLN A O 1
ATOM 2354 N N . GLN A 1 286 ? 6.801 -3.643 -32.573 1.00 87.12 286 GLN A N 1
ATOM 2355 C CA . GLN A 1 286 ? 6.360 -2.428 -33.256 1.00 87.12 286 GLN A CA 1
ATOM 2356 C C . GLN A 1 286 ? 6.068 -1.282 -32.276 1.00 87.12 286 GLN A C 1
ATOM 2358 O O . GLN A 1 286 ? 6.470 -0.146 -32.524 1.00 87.12 286 GLN A O 1
ATOM 2363 N N . GLU A 1 287 ? 5.416 -1.566 -31.145 1.00 83.25 287 GLU A N 1
ATOM 2364 C CA . GLU A 1 287 ? 5.195 -0.575 -30.082 1.00 83.25 287 GLU A CA 1
ATOM 2365 C C . GLU A 1 287 ? 6.524 -0.037 -29.537 1.00 83.25 287 GLU A C 1
ATOM 2367 O O . GLU A 1 287 ? 6.703 1.175 -29.397 1.00 83.25 287 GLU A O 1
ATOM 2372 N N . CYS A 1 288 ? 7.486 -0.928 -29.287 1.00 96.31 288 CYS A N 1
ATOM 2373 C CA . CYS A 1 288 ? 8.800 -0.544 -28.783 1.00 96.31 288 CYS A CA 1
ATOM 2374 C C . CYS A 1 288 ? 9.635 0.223 -29.816 1.00 96.31 288 CYS A C 1
ATOM 2376 O O . CYS A 1 288 ? 10.357 1.148 -29.452 1.00 96.31 288 CYS A O 1
ATOM 2378 N N . GLU A 1 289 ? 9.526 -0.106 -31.102 1.00 96.62 289 GLU A N 1
ATOM 2379 C CA . GLU A 1 289 ? 10.134 0.648 -32.200 1.00 96.62 289 GLU A CA 1
ATOM 2380 C C . GLU A 1 289 ? 9.656 2.099 -32.239 1.00 96.62 289 GLU A C 1
ATOM 2382 O O . GLU A 1 289 ? 10.487 3.011 -32.270 1.00 96.62 289 GLU A O 1
ATOM 2387 N N . ILE A 1 290 ? 8.339 2.310 -32.167 1.00 85.62 290 ILE A N 1
ATOM 2388 C CA . ILE A 1 290 ? 7.730 3.645 -32.135 1.00 85.62 290 ILE A CA 1
ATOM 2389 C C . ILE A 1 290 ? 8.186 4.397 -30.880 1.00 85.62 290 ILE A C 1
ATOM 2391 O O . ILE A 1 290 ? 8.673 5.525 -30.973 1.00 85.62 290 ILE A O 1
ATOM 2395 N N . ALA A 1 291 ? 8.099 3.763 -29.707 1.00 91.88 291 ALA A N 1
ATOM 2396 C CA . ALA A 1 291 ? 8.514 4.374 -28.446 1.00 91.88 291 ALA A CA 1
ATOM 2397 C C . ALA A 1 291 ? 10.011 4.726 -28.427 1.00 91.88 291 ALA A C 1
ATOM 2399 O O . ALA A 1 291 ? 10.394 5.796 -27.950 1.00 91.88 291 ALA A O 1
ATOM 2400 N N . THR A 1 292 ? 10.858 3.857 -28.985 1.00 98.19 292 THR A N 1
ATOM 2401 C CA . THR A 1 292 ? 12.299 4.094 -29.124 1.00 98.19 292 THR A CA 1
ATOM 2402 C C . THR A 1 292 ? 12.557 5.282 -30.042 1.00 98.19 292 THR A C 1
ATOM 2404 O O . THR A 1 292 ? 13.341 6.160 -29.694 1.00 98.19 292 THR A O 1
ATOM 2407 N N . GLU A 1 293 ? 11.906 5.337 -31.205 1.00 97.31 293 GLU A N 1
ATOM 2408 C CA . GLU A 1 293 ? 12.085 6.435 -32.157 1.00 97.31 293 GLU A CA 1
ATOM 2409 C C . GLU A 1 293 ? 11.696 7.787 -31.553 1.00 97.31 293 GLU A C 1
ATOM 2411 O O . GLU A 1 293 ? 12.447 8.758 -31.676 1.00 97.31 293 GLU A O 1
ATOM 2416 N N . GLU A 1 294 ? 10.573 7.838 -30.836 1.00 93.94 294 GLU A N 1
ATOM 2417 C CA . GLU A 1 294 ? 10.126 9.047 -30.149 1.00 93.94 294 GLU A CA 1
ATOM 2418 C C . GLU A 1 294 ? 11.064 9.449 -29.009 1.00 93.94 294 GLU A C 1
ATOM 2420 O O . GLU A 1 294 ? 11.476 10.610 -28.922 1.00 93.94 294 GLU A O 1
ATOM 2425 N N . TYR A 1 295 ? 11.453 8.508 -28.145 1.00 96.94 295 TYR A N 1
ATOM 2426 C CA . TYR A 1 295 ? 12.296 8.831 -26.997 1.00 96.94 295 TYR A CA 1
ATOM 2427 C C . TYR A 1 295 ? 13.717 9.229 -27.416 1.00 96.94 295 TYR A C 1
ATOM 2429 O O . TYR A 1 295 ? 14.310 10.135 -26.824 1.00 96.94 295 TYR A O 1
ATOM 2437 N N . ARG A 1 296 ? 14.241 8.659 -28.510 1.00 97.69 296 ARG A N 1
ATOM 2438 C CA . ARG A 1 296 ? 15.561 9.014 -29.052 1.00 97.69 296 ARG A CA 1
ATOM 2439 C C . ARG A 1 296 ? 15.675 10.440 -29.581 1.00 97.69 296 ARG A C 1
ATOM 2441 O O . ARG A 1 296 ? 16.791 10.944 -29.724 1.00 97.69 296 ARG A O 1
ATOM 2448 N N . LYS A 1 297 ? 14.550 11.127 -29.816 1.00 96.56 297 LYS A N 1
ATOM 2449 C CA . LYS A 1 297 ? 14.539 12.576 -30.084 1.00 96.56 297 LYS A CA 1
ATOM 2450 C C . LYS A 1 297 ? 15.018 13.380 -28.870 1.00 96.56 297 LYS A C 1
ATOM 2452 O O . LYS A 1 297 ? 15.546 14.475 -29.044 1.00 96.56 297 LYS A O 1
ATOM 2457 N N . LYS A 1 298 ? 14.840 12.838 -27.659 1.00 95.12 298 LYS A N 1
ATOM 2458 C CA . LYS A 1 298 ? 15.234 13.446 -26.378 1.00 95.12 298 LYS A CA 1
ATOM 2459 C C . LYS A 1 298 ? 16.572 12.903 -25.882 1.00 95.12 298 LYS A C 1
ATOM 2461 O O . LYS A 1 298 ? 17.404 13.682 -25.433 1.00 95.12 298 LYS A O 1
ATOM 2466 N N . ASP A 1 299 ? 16.790 11.597 -26.005 1.00 95.69 299 ASP A N 1
ATOM 2467 C CA . ASP A 1 299 ? 18.044 10.944 -25.630 1.00 95.69 299 ASP A CA 1
ATOM 2468 C C . ASP A 1 299 ? 18.518 9.980 -26.720 1.00 95.69 299 ASP A C 1
ATOM 2470 O O . ASP A 1 299 ? 18.035 8.855 -26.854 1.00 95.69 299 ASP A O 1
ATOM 2474 N N . LYS A 1 300 ? 19.521 10.410 -27.489 1.00 95.50 300 LYS A N 1
ATOM 2475 C CA . LYS A 1 300 ? 20.055 9.639 -28.620 1.00 95.50 300 LYS A CA 1
ATOM 2476 C C . LYS A 1 300 ? 20.681 8.301 -28.215 1.00 95.50 300 LYS A C 1
ATOM 2478 O O . LYS A 1 300 ? 20.829 7.450 -29.101 1.00 95.50 300 LYS A O 1
ATOM 2483 N N . ASN A 1 301 ? 21.038 8.136 -26.938 1.00 94.56 301 ASN A N 1
ATOM 2484 C CA . ASN A 1 301 ? 21.672 6.937 -26.393 1.00 94.56 301 ASN A CA 1
ATOM 2485 C C . ASN A 1 301 ? 20.665 5.877 -25.944 1.00 94.56 301 ASN A C 1
ATOM 2487 O O . ASN A 1 301 ? 21.072 4.742 -25.710 1.00 94.56 301 ASN A O 1
ATOM 2491 N N . ALA A 1 302 ? 19.378 6.215 -25.837 1.00 97.31 302 ALA A N 1
ATOM 2492 C CA . ALA A 1 302 ? 18.344 5.240 -25.530 1.00 97.31 302 ALA A CA 1
ATOM 2493 C C . ALA A 1 302 ? 18.148 4.254 -26.691 1.00 97.31 302 ALA A C 1
ATOM 2495 O O . ALA A 1 302 ? 18.302 4.604 -27.866 1.00 97.31 302 ALA A O 1
ATOM 2496 N N . TYR A 1 303 ? 17.781 3.020 -26.362 1.00 98.31 303 TYR A N 1
ATOM 2497 C CA . TYR A 1 303 ? 17.512 1.972 -27.344 1.00 98.31 303 TYR A CA 1
ATOM 2498 C C . TYR A 1 303 ? 16.500 0.964 -26.801 1.00 98.31 303 TYR A C 1
ATOM 2500 O O . TYR A 1 303 ? 16.411 0.735 -25.595 1.00 98.31 303 TYR A O 1
ATOM 2508 N N . GLY A 1 304 ? 15.730 0.367 -27.705 1.00 98.38 304 GLY A N 1
ATOM 2509 C CA . GLY A 1 304 ? 14.770 -0.673 -27.373 1.00 98.38 304 GLY A CA 1
ATOM 2510 C C . GLY A 1 304 ? 15.424 -2.049 -27.269 1.00 98.38 304 GLY A C 1
ATOM 2511 O O . GLY A 1 304 ? 16.446 -2.316 -27.908 1.00 98.38 304 GLY A O 1
ATOM 2512 N N . LEU A 1 305 ? 14.836 -2.922 -26.458 1.00 98.06 305 LEU A N 1
ATOM 2513 C CA . LEU A 1 305 ? 15.321 -4.266 -26.168 1.00 98.06 305 LEU A CA 1
ATOM 2514 C C . LEU A 1 305 ? 14.169 -5.255 -26.043 1.00 98.06 305 LEU A C 1
ATOM 2516 O O . LEU A 1 305 ? 13.137 -4.905 -25.478 1.00 98.06 305 LEU A O 1
ATOM 2520 N N . LEU A 1 306 ? 14.390 -6.495 -26.485 1.00 96.31 306 LEU A N 1
ATOM 2521 C CA . LEU A 1 306 ? 13.623 -7.650 -26.009 1.00 96.31 306 LEU A CA 1
ATOM 2522 C C . LEU A 1 306 ? 14.222 -8.156 -24.694 1.00 96.31 306 LEU A C 1
ATOM 2524 O O . LEU A 1 306 ? 15.417 -8.455 -24.619 1.00 96.31 306 LEU A O 1
ATOM 2528 N N . VAL A 1 307 ? 13.378 -8.289 -23.683 1.00 94.44 307 VAL A N 1
ATOM 2529 C CA . VAL A 1 307 ? 13.680 -8.884 -22.385 1.00 94.44 307 VAL A CA 1
ATOM 2530 C C . VAL A 1 307 ? 13.066 -10.282 -22.353 1.00 94.44 307 VAL A C 1
ATOM 2532 O O . VAL A 1 307 ? 11.848 -10.408 -22.432 1.00 94.44 307 VAL A O 1
ATOM 2535 N N . SER A 1 308 ? 13.898 -11.327 -22.303 1.00 90.50 308 SER A N 1
ATOM 2536 C CA . SER A 1 308 ? 13.473 -12.734 -22.346 1.00 90.50 308 SER A CA 1
ATOM 2537 C C . SER A 1 308 ? 14.522 -13.698 -21.774 1.00 90.50 308 SER A C 1
ATOM 2539 O O . SER A 1 308 ? 15.696 -13.346 -21.638 1.00 90.50 308 SER A O 1
ATOM 2541 N N . GLN A 1 309 ? 14.112 -14.947 -21.522 1.00 86.94 309 GLN A N 1
ATOM 2542 C CA . GLN A 1 309 ? 15.006 -16.060 -21.146 1.00 86.94 309 GLN A CA 1
ATOM 2543 C C . GLN A 1 309 ? 15.652 -16.774 -22.333 1.00 86.94 309 GLN A C 1
ATOM 2545 O O . GLN A 1 309 ? 16.541 -17.603 -22.154 1.00 86.94 309 GLN A O 1
ATOM 2550 N N . GLU A 1 310 ? 15.248 -16.450 -23.557 1.00 89.62 310 GLU A N 1
ATOM 2551 C CA . GLU A 1 310 ? 15.976 -16.907 -24.734 1.00 89.62 310 GLU A CA 1
ATOM 2552 C C . GLU A 1 310 ? 17.274 -16.095 -24.885 1.00 89.62 310 GLU A C 1
ATOM 2554 O O . GLU A 1 310 ? 17.215 -14.862 -24.802 1.00 89.62 310 GLU A O 1
ATOM 2559 N N . PRO A 1 311 ? 18.435 -16.731 -25.149 1.00 90.94 311 PRO A N 1
ATOM 2560 C CA . PRO A 1 311 ? 19.718 -16.058 -25.385 1.00 90.94 311 PRO A CA 1
ATOM 2561 C C . PRO A 1 311 ? 19.761 -15.413 -26.782 1.00 90.94 311 PRO A C 1
ATOM 2563 O O . PRO A 1 311 ? 20.671 -15.617 -27.585 1.00 90.94 311 PRO A O 1
ATOM 2566 N N . LYS A 1 312 ? 18.723 -14.641 -27.096 1.00 93.75 312 LYS A N 1
ATOM 2567 C CA . LYS A 1 312 ? 18.517 -13.934 -28.349 1.00 93.75 312 LYS A CA 1
ATOM 2568 C C . LYS A 1 312 ? 18.320 -12.465 -28.033 1.00 93.75 312 LYS A C 1
ATOM 2570 O O . LYS A 1 312 ? 17.304 -12.043 -27.486 1.00 93.75 312 LYS A O 1
ATOM 2575 N N . ARG A 1 313 ? 19.295 -11.665 -28.422 1.00 95.12 313 ARG A N 1
ATOM 2576 C CA . ARG A 1 313 ? 19.265 -10.224 -28.266 1.00 95.12 313 ARG A CA 1
ATOM 2577 C C . ARG A 1 313 ? 18.564 -9.584 -29.448 1.00 95.12 313 ARG A C 1
ATOM 2579 O O . ARG A 1 313 ? 19.011 -9.702 -30.584 1.00 95.12 313 ARG A O 1
ATOM 2586 N N . VAL A 1 314 ? 17.494 -8.852 -29.160 1.00 97.50 314 VAL A N 1
ATOM 2587 C CA . VAL A 1 314 ? 16.856 -7.930 -30.104 1.00 97.50 314 VAL A CA 1
ATOM 2588 C C . VAL A 1 314 ? 17.134 -6.520 -29.614 1.00 97.50 314 VAL A C 1
ATOM 2590 O O . VAL A 1 314 ? 16.748 -6.175 -28.501 1.00 97.50 314 VAL A O 1
ATOM 2593 N N . GLN A 1 315 ? 17.819 -5.721 -30.425 1.00 98.06 315 GLN A N 1
ATOM 2594 C CA . GLN A 1 315 ? 18.090 -4.315 -30.151 1.00 98.06 315 GLN A CA 1
ATOM 2595 C C . GLN A 1 315 ? 17.405 -3.442 -31.196 1.00 98.06 315 GLN A C 1
ATOM 2597 O O . GLN A 1 315 ? 17.556 -3.651 -32.398 1.00 98.06 315 GLN A O 1
ATOM 2602 N N . ILE A 1 316 ? 16.688 -2.431 -30.726 1.00 98.56 316 ILE A N 1
ATOM 2603 C CA . ILE A 1 316 ? 15.867 -1.547 -31.541 1.00 98.56 316 ILE A CA 1
ATOM 2604 C C . ILE A 1 316 ? 16.434 -0.133 -31.453 1.00 98.56 316 ILE A C 1
ATOM 2606 O O . ILE A 1 316 ? 16.676 0.396 -30.373 1.00 98.56 316 ILE A O 1
ATOM 2610 N N . ASN A 1 317 ? 16.647 0.490 -32.605 1.00 97.69 317 ASN A N 1
ATOM 2611 C CA . ASN A 1 317 ? 17.179 1.843 -32.738 1.00 97.69 317 ASN A CA 1
ATOM 2612 C C . ASN A 1 317 ? 16.138 2.836 -33.299 1.00 97.69 317 ASN A C 1
ATOM 2614 O O . ASN A 1 317 ? 16.472 3.999 -33.527 1.00 97.69 317 ASN A O 1
ATOM 2618 N N . GLY A 1 318 ? 14.902 2.395 -33.528 1.00 94.19 318 GLY A N 1
ATOM 2619 C CA . GLY A 1 318 ? 13.800 3.151 -34.132 1.00 94.19 318 GLY A CA 1
ATOM 2620 C C . GLY A 1 318 ? 12.985 2.264 -35.075 1.00 94.19 318 GLY A C 1
ATOM 2621 O O . GLY A 1 318 ? 13.270 1.068 -35.181 1.00 94.19 318 GLY A O 1
ATOM 2622 N N . VAL A 1 319 ? 12.015 2.842 -35.783 1.00 95.31 319 VAL A N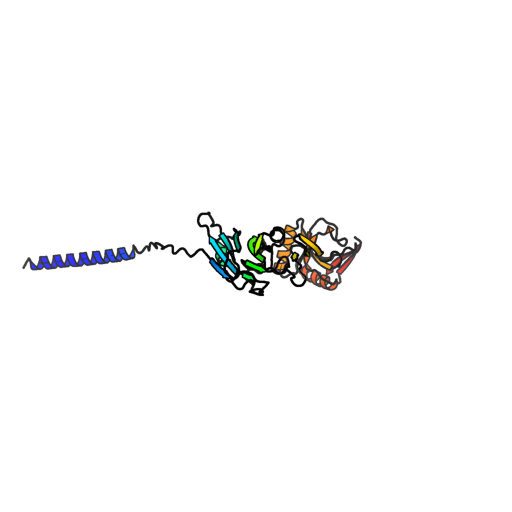 1
ATOM 2623 C CA . VAL A 1 319 ? 11.103 2.102 -36.666 1.00 95.31 319 VAL A CA 1
ATOM 2624 C C . VAL A 1 319 ? 11.870 1.445 -37.814 1.00 95.31 319 VAL A C 1
ATOM 2626 O O . VAL A 1 319 ? 12.641 2.090 -38.527 1.00 95.31 319 VAL A O 1
ATOM 2629 N N . GLY A 1 320 ? 11.712 0.127 -37.949 1.00 94.44 320 GLY A N 1
ATOM 2630 C CA . GLY A 1 320 ? 12.416 -0.733 -38.901 1.00 94.44 320 GLY A CA 1
ATOM 2631 C C . GLY A 1 320 ? 13.916 -0.910 -38.631 1.00 94.44 320 GLY A C 1
ATOM 2632 O O . GLY A 1 320 ? 14.597 -1.594 -39.394 1.00 94.44 320 GLY A O 1
ATOM 2633 N N . LYS A 1 321 ? 14.466 -0.308 -37.568 1.00 97.56 321 LYS A N 1
ATOM 2634 C CA . LYS A 1 321 ? 15.904 -0.325 -37.250 1.00 97.56 321 LYS A CA 1
ATOM 2635 C C . LYS A 1 321 ? 16.191 -1.340 -36.153 1.00 97.56 321 LYS A C 1
ATOM 2637 O O . LYS A 1 321 ? 16.524 -0.966 -35.026 1.00 97.56 321 LYS A O 1
ATOM 2642 N N . VAL A 1 322 ? 16.055 -2.617 -36.496 1.00 97.69 322 VAL A N 1
ATOM 2643 C CA . VAL A 1 322 ? 16.155 -3.734 -35.551 1.00 97.69 322 VAL A CA 1
ATOM 2644 C C . VAL A 1 322 ? 17.346 -4.624 -35.886 1.00 97.69 322 VAL A C 1
ATOM 2646 O O . VAL A 1 322 ? 17.513 -5.057 -37.023 1.00 97.69 322 VAL A O 1
ATOM 2649 N N . THR A 1 323 ? 18.159 -4.916 -34.874 1.00 97.88 323 THR A N 1
ATOM 2650 C CA . THR A 1 323 ? 19.285 -5.849 -34.949 1.00 97.88 323 THR A CA 1
ATOM 2651 C C . THR A 1 323 ? 18.997 -7.047 -34.058 1.00 97.88 323 THR A C 1
ATOM 2653 O O . THR A 1 323 ? 18.625 -6.877 -32.897 1.00 97.88 323 THR A O 1
ATOM 2656 N N . VAL A 1 324 ? 19.201 -8.253 -34.587 1.00 96.31 324 VAL A N 1
ATOM 2657 C CA . VAL A 1 324 ? 19.023 -9.509 -33.852 1.00 96.31 324 VAL A CA 1
ATOM 2658 C C . VAL A 1 324 ? 20.346 -10.267 -33.816 1.00 96.31 324 VAL A C 1
ATOM 2660 O O . VAL A 1 324 ? 20.940 -10.513 -34.864 1.00 96.31 324 VAL A O 1
ATOM 2663 N N . THR A 1 325 ? 20.801 -10.643 -32.624 1.00 94.25 325 THR A N 1
ATOM 2664 C CA . THR A 1 325 ? 22.023 -11.430 -32.399 1.00 94.25 325 THR A CA 1
ATOM 2665 C C . THR A 1 325 ? 21.766 -12.528 -31.371 1.00 94.25 325 THR A C 1
ATOM 2667 O O . THR A 1 325 ? 20.870 -12.403 -30.542 1.00 94.25 325 THR A O 1
ATOM 2670 N N . ASN A 1 326 ? 22.558 -13.597 -31.396 1.00 88.81 326 ASN A N 1
ATOM 2671 C CA . ASN A 1 326 ? 22.593 -14.555 -30.287 1.00 88.81 326 ASN A CA 1
ATOM 2672 C C . ASN A 1 326 ? 23.539 -14.014 -29.207 1.00 88.81 326 ASN A C 1
ATOM 2674 O O . ASN A 1 326 ? 24.566 -13.426 -29.560 1.00 88.81 326 ASN A O 1
ATOM 2678 N N . ASN A 1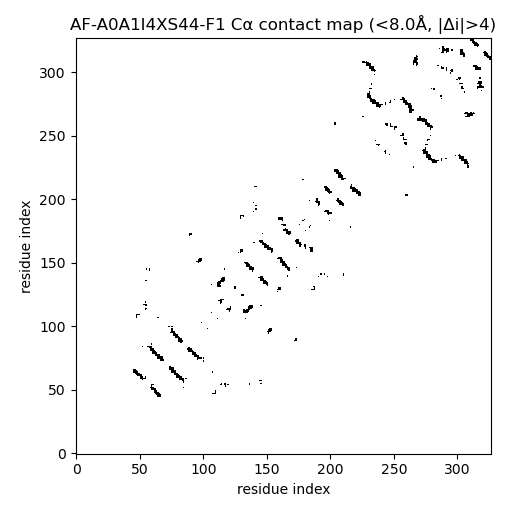 327 ? 23.165 -14.165 -27.936 1.00 74.31 327 ASN A N 1
ATOM 2679 C CA . ASN A 1 327 ? 23.991 -13.774 -26.789 1.00 74.31 327 ASN A CA 1
ATOM 2680 C C . ASN A 1 327 ? 24.913 -14.893 -26.322 1.00 74.31 327 ASN A C 1
ATOM 2682 O O . ASN A 1 327 ? 24.524 -16.075 -26.459 1.00 74.31 327 ASN A O 1
#

Foldseek 3Di:
DPVVVVVVVVVVVVVVVVVVVVVVVVVVVVVPPPPPPPPPCPVPVQKAWEKAPQQDPFWIKIWMWDWQPVDPQTFIKIWIWIAGNVRHTQDIDIAGAPDRSVCVVVQSDNQQEEHPNRRRCLVPADPQNQRNGQKYWADLQLPPDIWIWGWHYADPVPRFTATWTWDADPVRHTHTDPCCRVQVGTDNPAQPSVVQWGWDPPDCWTFTWHRDPNDIDGPDTPNVDLAQKWKWWFDDWAQDPVVLVVVQVVVVVVVFQKHWDQQLSFLLGDNDGTITITGDGHNDPQVQQAVLAVCCVVPVPIWMWIGHNQQWTWIHNHHVRIDIDGD

Radius of gyration: 33.55 Å; Cα contacts (8 Å, |Δi|>4): 618; chains: 1; bounding box: 48×116×84 Å

pLDDT: mean 78.65, std 19.04, range [29.0, 98.56]

Secondary structure (DSSP, 8-state):
--HHHHHHHHHHHHHHHHHHHHHHHHHHHHHS---------------EEEEESSS-SSEEEEEEEEEETTSTT-EEEEEEEEEETT--EEEEEEE--B--GGGHHHH--TT-EEETTTTBSTT---SSTT---SEEEE-SSSSSS-EEEEEEEEETTTTEEEEEEEEEPTTS-EEEEHHHHHH----TT-EETTTTEEEE-SSSSEEEEEEETTEEEEEEEE-TTSSS-EEEEEEEEESSHHHHHHHHHHHHTTT--EEEEEGGG-TTS---SSEEEEEEEESSHHHHHHHHHHHHTT-TT-EEEEE-SSSEEEEE-STT-EEEEE-

Sequence (327 aa):
MVILILISVINYYLMNTKFLIYVTIFLLITSCNNEKNVSEVVSENTQLNCDYNNLSDQFNVNFKINQDNNIANGAIEFVVQITDKKNNILKKITTQPKIIASEINFYKQCDQVKSLSKNYNISKQWSDKLYDGNIVVGDYNFDGKDDIAIYHSKETDREIFFYEYYLQTDQGDFERDNFLSDKFHYFGKRFDRKNKLLINDEHVIIDKYKYDYGWIKLVEAVSPNIESSFYMVSVAAVKTESDAKNEVIKLENKGYQANYLWIPDYASLSGAKFYSVYIGPFSTQQECEIATEEYRKKDKNAYGLLVSQEPKRVQINGVGKVTVTNN

Mean predicted aligned error: 17.44 Å

Nearest PDB structures (foldseek):
  6ozd-assembly2_B  TM=6.230E-01  e=9.635E-02  Burkholderia pseudomallei K96243
  6ozd-assembly1_A  TM=4.830E-01  e=8.635E-02  Burkholderia pseudomallei K96243
  7kzp-assembly1_O  TM=2.519E-01  e=5.001E-03  Homo sapiens
  7kzv-assembly1_O  TM=2.776E-01  e=1.496E-02  Homo sapiens
  7kzt-assembly1_B  TM=2.863E-01  e=4.727E-02  Homo sapiens